Protein AF-A0A8S1HTM8-F1 (afdb_monomer_lite)

Organism: NCBI:txid2777116

Radius of gyration: 44.21 Å; chains: 1; bounding box: 97×59×130 Å

Foldseek 3Di:
DDPVVVVVVVVVVVVVVVVVPPPPDDDDDPDDDDDDDDDDDDDPPDPPPDDPPPDDPDDDPPPCPPVVVVVVPDDDPPDDDDDPVVVVVQVPDPPHPVCVVDPDPVPPPDDPVRVVVVVVVLCQQAVDPVPVRHGDDDPDPLNVVLVVPVPPPVDRPPDDDDDDPVDDDDPDDDPVLDDNGPVVNLVPDPVNVVVVVVVVVVVVVVCCCPPDCSVVPPPDPDPVVVVVVVVVVVD

InterPro domains:
  IPR014810 Fcf2 pre-rRNA processing, C-terminal [PF08698] (160-198)
  IPR039883 Fcf2/DNTTIP2 [PTHR21686] (12-148)

Sequence (235 aa):
MSLLYLKQQMRKKRNQALSSNSDSEDERDASCFTKGTNTSETTKDFDEFFVIDKEGTANINEGSSVLRAELLKEPAKDPYVMDKDLQTLLEKAVVGPKFEHDPSPQTRLLSVRAQKRLRKAEREKTTGSKWFDMPATELTEENKNDLENETSQIFPSGKKIVDAPEDFYSSRVVKKDRKRTVVDELLHSEEYLAKARKRFSALKEKEAKTRRGAFQQKGYPKSHKRQSEGKKKKR

Secondary structure (DSSP, 8-state):
--HHHHHHHHHHHHHHHHHS------------------------SSSSS--------S---S--TTSTTTGGG----------HHHHHHHHT-SSSHHHHHS--TTT----HHHHHHHHHHHHHTB--GGGTTPBPPP--HHHHHHHHSGGGTTS-TTPPPPPPSS-SSSSPPPTTT--SSHHHHHHH-HHHHHHHHHHHHHHHHHHHHHSTTGGGGS-SPPPHHHHHHHHHTT-

pLDDT: mean 72.03, std 18.87, range [27.91, 97.62]

Structure (mmCIF, N/CA/C/O backbone):
data_AF-A0A8S1HTM8-F1
#
_entry.id   AF-A0A8S1HTM8-F1
#
loop_
_atom_site.group_PDB
_atom_site.id
_atom_site.type_symbol
_atom_site.label_atom_id
_atom_site.label_alt_id
_atom_site.label_comp_id
_atom_site.label_asym_id
_atom_site.label_entity_id
_atom_site.label_seq_id
_atom_site.pdbx_PDB_ins_code
_atom_site.Cartn_x
_atom_site.Cartn_y
_atom_site.Cartn_z
_atom_site.occupancy
_atom_site.B_iso_or_equiv
_atom_site.auth_seq_id
_atom_site.auth_comp_id
_atom_site.auth_asym_id
_atom_site.auth_atom_id
_atom_site.pdbx_PDB_model_num
ATOM 1 N N . MET A 1 1 ? 41.925 -5.122 24.648 1.00 57.69 1 MET A N 1
ATOM 2 C CA . MET A 1 1 ? 41.730 -5.802 23.344 1.00 57.69 1 MET A CA 1
ATOM 3 C C . MET A 1 1 ? 42.181 -4.869 22.227 1.00 57.69 1 MET A C 1
ATOM 5 O O . MET A 1 1 ? 41.748 -3.727 22.210 1.00 57.69 1 MET A O 1
ATOM 9 N N . SER A 1 2 ? 43.091 -5.311 21.355 1.00 83.81 2 SER A N 1
ATOM 10 C CA . SER A 1 2 ? 43.721 -4.475 20.316 1.00 83.81 2 SER A CA 1
ATOM 11 C C . SER A 1 2 ? 42.728 -4.041 19.221 1.00 83.81 2 SER A C 1
ATOM 13 O O . SER A 1 2 ? 41.923 -4.844 18.750 1.00 83.81 2 SER A O 1
ATOM 15 N N . LEU A 1 3 ? 42.805 -2.781 18.773 1.00 82.56 3 LEU A N 1
ATOM 16 C CA . LEU A 1 3 ? 41.971 -2.230 17.691 1.00 82.56 3 LEU A CA 1
ATOM 17 C C . LEU A 1 3 ? 42.133 -2.990 16.363 1.00 82.56 3 LEU A C 1
ATOM 19 O O . LEU A 1 3 ? 41.182 -3.103 15.587 1.00 82.56 3 LEU A O 1
ATOM 23 N N . LEU A 1 4 ? 43.316 -3.560 16.114 1.00 86.81 4 LEU A N 1
ATOM 24 C CA . LEU A 1 4 ? 43.581 -4.376 14.926 1.00 86.81 4 LEU A CA 1
ATOM 25 C C . LEU A 1 4 ? 42.770 -5.671 14.946 1.00 86.81 4 LEU A C 1
ATOM 27 O O . LEU A 1 4 ? 42.222 -6.067 13.918 1.00 86.81 4 LEU A O 1
ATOM 31 N N . TYR A 1 5 ? 42.621 -6.275 16.126 1.00 88.12 5 TYR A N 1
ATOM 32 C CA . TYR A 1 5 ? 41.812 -7.475 16.305 1.00 88.12 5 TYR A CA 1
ATOM 33 C C . TYR A 1 5 ? 40.340 -7.190 15.993 1.00 88.12 5 TYR A C 1
ATOM 35 O O . TYR A 1 5 ? 39.711 -7.921 15.231 1.00 88.12 5 TYR A O 1
ATOM 43 N N . LEU A 1 6 ? 39.808 -6.065 16.479 1.00 87.19 6 LEU A N 1
ATOM 44 C CA . LEU A 1 6 ? 38.426 -5.672 16.201 1.00 87.19 6 LEU A CA 1
ATOM 45 C C . LEU A 1 6 ? 38.207 -5.393 14.703 1.00 87.19 6 LEU A C 1
ATOM 47 O O . LEU A 1 6 ? 37.230 -5.857 14.118 1.00 87.19 6 LEU A O 1
ATOM 51 N N . LYS A 1 7 ? 39.157 -4.717 14.043 1.00 86.75 7 LYS A N 1
ATOM 52 C CA . LYS A 1 7 ? 39.104 -4.443 12.596 1.00 86.75 7 LYS A CA 1
ATOM 53 C C . LYS A 1 7 ? 39.157 -5.727 11.760 1.00 86.75 7 LYS A C 1
ATOM 55 O O . LYS A 1 7 ? 38.446 -5.840 10.760 1.00 86.75 7 LYS A O 1
ATOM 60 N N . GLN A 1 8 ? 39.950 -6.712 12.180 1.00 87.31 8 GLN A N 1
ATOM 61 C CA . GLN A 1 8 ? 40.039 -8.016 11.522 1.00 87.31 8 GLN A CA 1
ATOM 62 C C . GLN A 1 8 ? 38.740 -8.821 11.682 1.00 87.31 8 GLN A C 1
ATOM 64 O O . GLN A 1 8 ? 38.258 -9.395 10.705 1.00 87.31 8 GLN A O 1
ATOM 69 N N . GLN A 1 9 ? 38.118 -8.779 12.866 1.00 78.38 9 GLN A N 1
ATOM 70 C CA . GLN A 1 9 ? 36.818 -9.411 13.123 1.00 78.38 9 GLN A CA 1
ATOM 71 C C . GLN A 1 9 ? 35.700 -8.796 12.272 1.00 78.38 9 GLN A C 1
ATOM 73 O O . GLN A 1 9 ? 34.918 -9.518 11.653 1.00 78.38 9 GLN A O 1
ATOM 78 N N . MET A 1 10 ? 35.664 -7.466 12.155 1.00 81.00 10 MET A N 1
ATOM 79 C CA . MET A 1 10 ? 34.675 -6.777 11.317 1.00 81.00 10 MET A CA 1
ATOM 80 C C . MET A 1 10 ? 34.860 -7.097 9.827 1.00 81.00 10 MET A C 1
ATOM 82 O O . MET A 1 10 ? 33.884 -7.309 9.109 1.00 81.00 10 MET A O 1
ATOM 86 N N . ARG A 1 11 ? 36.111 -7.215 9.359 1.00 78.06 11 ARG A N 1
ATOM 87 C CA . ARG A 1 11 ? 36.421 -7.602 7.974 1.00 78.06 11 ARG A CA 1
ATOM 88 C C . ARG A 1 11 ? 36.023 -9.054 7.681 1.00 78.06 11 ARG A C 1
ATOM 90 O O . ARG A 1 11 ? 35.493 -9.323 6.606 1.00 78.06 11 ARG A O 1
ATOM 97 N N . LYS A 1 12 ? 36.211 -9.965 8.644 1.00 75.81 12 LYS A N 1
ATOM 98 C CA . LYS A 1 12 ? 35.818 -11.380 8.530 1.00 75.81 12 LYS A CA 1
ATOM 99 C C . LYS A 1 12 ? 34.292 -11.542 8.467 1.00 75.81 12 LYS A C 1
ATOM 101 O O . LYS A 1 12 ? 33.804 -12.244 7.587 1.00 75.81 12 LYS A O 1
ATOM 106 N N . LYS A 1 13 ? 33.545 -10.801 9.299 1.00 72.12 13 LYS A N 1
ATOM 107 C CA . LYS A 1 13 ? 32.069 -10.751 9.253 1.00 72.12 13 LYS A CA 1
ATOM 108 C C . LYS A 1 13 ? 31.536 -10.185 7.933 1.00 72.12 13 LYS A C 1
ATOM 110 O O . LYS A 1 13 ? 30.605 -10.740 7.359 1.00 72.12 13 LYS A O 1
ATOM 115 N N . ARG A 1 14 ? 32.156 -9.120 7.408 1.00 71.00 14 ARG A N 1
ATOM 116 C CA . ARG A 1 14 ? 31.752 -8.511 6.127 1.00 71.00 14 ARG A CA 1
ATOM 117 C C . ARG A 1 14 ? 31.956 -9.454 4.937 1.00 71.00 14 ARG A C 1
ATOM 119 O O . ARG A 1 14 ? 31.121 -9.494 4.043 1.00 71.00 14 ARG A O 1
ATOM 126 N N . ASN A 1 15 ? 33.049 -10.218 4.932 1.00 65.38 15 ASN A N 1
ATOM 127 C CA . ASN A 1 15 ? 33.341 -11.163 3.854 1.00 65.38 15 ASN A CA 1
ATOM 128 C C . ASN A 1 15 ? 32.434 -12.408 3.896 1.00 65.38 15 ASN A C 1
ATOM 130 O O . ASN A 1 15 ? 32.078 -12.914 2.840 1.00 65.38 15 ASN A O 1
ATOM 134 N N . GLN A 1 16 ? 31.998 -12.861 5.080 1.00 59.59 16 GLN A N 1
ATOM 135 C CA . GLN A 1 16 ? 30.981 -13.919 5.192 1.00 59.59 16 GLN A CA 1
ATOM 136 C C . GLN A 1 16 ? 29.619 -13.480 4.640 1.00 59.59 16 GLN A C 1
ATOM 138 O O . GLN A 1 16 ? 29.004 -14.235 3.897 1.00 59.59 16 GLN A O 1
ATOM 143 N N . ALA A 1 17 ? 29.185 -12.246 4.917 1.00 60.94 17 ALA A N 1
ATOM 144 C CA . ALA A 1 17 ? 27.933 -11.714 4.368 1.00 60.94 17 ALA A CA 1
ATOM 145 C C . ALA A 1 17 ? 27.956 -11.553 2.832 1.00 60.94 17 ALA A C 1
ATOM 147 O O . ALA A 1 17 ? 26.916 -11.615 2.187 1.00 60.94 17 ALA A O 1
ATOM 148 N N . LEU A 1 18 ? 29.139 -11.366 2.234 1.00 54.84 18 LEU A N 1
ATOM 149 C CA . LEU A 1 18 ? 29.318 -11.337 0.775 1.00 54.84 18 LEU A CA 1
ATOM 150 C C . LEU A 1 18 ? 29.386 -12.745 0.158 1.00 54.84 18 LEU A C 1
ATOM 152 O O . LEU A 1 18 ? 29.073 -12.902 -1.015 1.00 54.84 18 LEU A O 1
ATOM 156 N N . SER A 1 19 ? 29.768 -13.756 0.943 1.00 47.81 19 SER A N 1
ATOM 157 C CA . SER A 1 19 ? 29.842 -15.161 0.521 1.00 47.81 19 SER A CA 1
ATOM 158 C C . SER A 1 19 ? 28.493 -15.885 0.571 1.00 47.81 19 SER A C 1
ATOM 160 O O . SER A 1 19 ? 28.367 -16.936 -0.047 1.00 47.81 19 SER A O 1
ATOM 162 N N . SER A 1 20 ? 27.497 -15.370 1.300 1.00 40.09 20 SER A N 1
ATOM 163 C CA . SER A 1 20 ? 26.159 -15.978 1.381 1.00 40.09 20 SER A CA 1
ATOM 164 C C . SER A 1 20 ? 25.183 -15.471 0.320 1.00 40.09 20 SER A C 1
ATOM 166 O O . SER A 1 20 ? 24.059 -15.956 0.256 1.00 40.09 20 SER A O 1
ATOM 168 N N . ASN A 1 21 ? 25.589 -14.518 -0.524 1.00 36.03 21 ASN A N 1
ATOM 169 C CA . ASN A 1 21 ? 24.822 -14.127 -1.703 1.00 36.03 21 ASN A CA 1
ATOM 170 C C . ASN A 1 21 ? 25.322 -14.944 -2.903 1.00 36.03 21 ASN A C 1
ATOM 172 O O . ASN A 1 21 ? 25.908 -14.406 -3.841 1.00 36.03 21 ASN A O 1
ATOM 176 N N . SER A 1 22 ? 25.167 -16.266 -2.786 1.00 36.69 22 SER A N 1
ATOM 177 C CA . SER A 1 22 ? 25.470 -17.233 -3.836 1.00 36.69 22 SER A CA 1
ATOM 178 C C . SER A 1 22 ? 24.410 -17.081 -4.924 1.00 36.69 22 SER A C 1
ATOM 180 O O . SER A 1 22 ? 23.324 -17.646 -4.842 1.00 36.69 22 SER A O 1
ATOM 182 N N . ASP A 1 23 ? 24.727 -16.218 -5.883 1.00 40.97 23 ASP A N 1
ATOM 183 C CA . ASP A 1 23 ? 24.064 -16.059 -7.173 1.00 40.97 23 ASP A CA 1
ATOM 184 C C . ASP A 1 23 ? 24.278 -17.372 -7.939 1.00 40.97 23 ASP A C 1
ATOM 186 O O . ASP A 1 23 ? 25.337 -17.615 -8.517 1.00 40.97 23 ASP A O 1
ATOM 190 N N . SER A 1 24 ? 23.325 -18.291 -7.796 1.00 36.19 24 SER A N 1
ATOM 191 C CA . SER A 1 24 ? 23.256 -19.523 -8.570 1.00 36.19 24 SER A CA 1
ATOM 192 C C . SER A 1 24 ? 22.838 -19.156 -9.992 1.00 36.19 24 SER A C 1
ATOM 194 O O . SER A 1 24 ? 21.646 -19.087 -10.291 1.00 36.19 24 SER A O 1
ATOM 196 N N . GLU A 1 25 ? 23.815 -18.847 -10.842 1.00 46.34 25 GLU A N 1
ATOM 197 C CA . GLU A 1 25 ? 23.613 -18.834 -12.287 1.00 46.34 25 GLU A CA 1
ATOM 198 C C . GLU A 1 25 ? 23.616 -20.287 -12.780 1.00 46.34 25 GLU A C 1
ATOM 200 O O . GLU A 1 25 ? 24.580 -21.028 -12.587 1.00 46.34 25 GLU A O 1
ATOM 205 N N . ASP A 1 26 ? 22.489 -20.686 -13.364 1.00 40.59 26 ASP A N 1
ATOM 206 C CA . ASP A 1 26 ? 22.287 -21.964 -14.030 1.00 40.59 26 ASP A CA 1
ATOM 207 C C . ASP A 1 26 ? 23.290 -22.139 -15.185 1.00 40.59 26 ASP A C 1
ATOM 209 O O . ASP A 1 26 ? 23.324 -21.351 -16.137 1.00 40.59 26 ASP A O 1
ATOM 213 N N . GLU A 1 27 ? 24.081 -23.210 -15.105 1.00 43.19 27 GLU A N 1
ATOM 214 C CA . GLU A 1 27 ? 24.756 -23.854 -16.233 1.00 43.19 27 GLU A CA 1
ATOM 215 C C . GLU A 1 27 ? 23.713 -24.144 -17.322 1.00 43.19 27 GLU A C 1
ATOM 217 O O . GLU A 1 27 ? 22.836 -24.992 -17.150 1.00 43.19 27 GLU A O 1
ATOM 222 N N . ARG A 1 28 ? 23.773 -23.427 -18.449 1.00 44.19 28 ARG A N 1
ATOM 223 C CA . ARG A 1 28 ? 23.099 -23.877 -19.670 1.00 44.19 28 ARG A CA 1
ATOM 224 C C . ARG A 1 28 ? 24.071 -24.733 -20.459 1.00 44.19 28 ARG A C 1
ATOM 226 O O . ARG A 1 28 ? 25.044 -24.225 -21.009 1.00 44.19 28 ARG A O 1
ATOM 233 N N . ASP A 1 29 ? 23.738 -26.016 -20.505 1.00 33.59 29 ASP A N 1
ATOM 234 C CA . ASP A 1 29 ? 24.389 -27.081 -21.249 1.00 33.59 29 ASP A CA 1
ATOM 235 C C . ASP A 1 29 ? 24.866 -26.643 -22.640 1.00 33.59 29 ASP A C 1
ATOM 237 O O . ASP A 1 29 ? 24.084 -26.379 -23.557 1.00 33.59 29 ASP A O 1
ATOM 241 N N . ALA A 1 30 ? 26.184 -26.642 -22.818 1.00 46.28 30 ALA A N 1
ATOM 242 C CA . ALA A 1 30 ? 26.800 -26.776 -24.123 1.00 46.28 30 ALA A CA 1
ATOM 243 C C . ALA A 1 30 ? 26.823 -28.269 -24.485 1.00 46.28 30 ALA A C 1
ATOM 245 O O . ALA A 1 30 ? 27.759 -28.984 -24.130 1.00 46.28 30 ALA A O 1
ATOM 246 N N . SER A 1 31 ? 25.808 -28.761 -25.202 1.00 35.75 31 SER A N 1
ATOM 247 C CA . SER A 1 31 ? 25.915 -30.058 -25.878 1.00 35.75 31 SER A CA 1
ATOM 248 C C . SER A 1 31 ? 25.165 -30.109 -27.219 1.00 35.75 31 SER A C 1
ATOM 250 O O . SER A 1 31 ? 24.029 -29.670 -27.349 1.00 35.75 31 SER A O 1
ATOM 252 N N . CYS A 1 32 ? 25.907 -30.614 -28.211 1.00 30.89 32 CYS A N 1
ATOM 253 C CA . CYS A 1 32 ? 25.548 -31.148 -29.531 1.00 30.89 32 CYS A CA 1
ATOM 254 C C . CYS A 1 32 ? 24.693 -30.315 -30.517 1.00 30.89 32 CYS A C 1
ATOM 256 O O . CYS A 1 32 ? 23.488 -30.486 -30.654 1.00 30.89 32 CYS A O 1
ATOM 258 N N . PHE A 1 33 ? 25.374 -29.598 -31.421 1.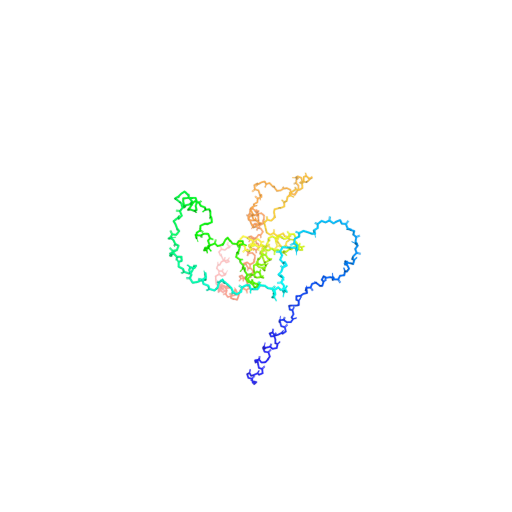00 27.91 33 PHE A N 1
ATOM 259 C CA . PHE A 1 33 ? 24.926 -29.541 -32.821 1.00 27.91 33 PHE A CA 1
ATOM 260 C C . PHE A 1 33 ? 26.068 -29.954 -33.757 1.00 27.91 33 PHE A C 1
ATOM 262 O O . PHE A 1 33 ? 26.815 -29.139 -34.296 1.00 27.91 33 PHE A O 1
ATOM 269 N N . THR A 1 34 ? 26.253 -31.267 -33.902 1.00 37.03 34 THR A N 1
ATOM 270 C CA . THR A 1 34 ? 27.128 -31.854 -34.920 1.00 37.03 34 THR A CA 1
ATOM 271 C C . THR A 1 34 ? 26.351 -32.035 -36.222 1.00 37.03 34 THR A C 1
ATOM 273 O O . THR A 1 34 ? 25.430 -32.840 -36.286 1.00 37.03 34 THR A O 1
ATOM 276 N N . LYS A 1 35 ? 26.760 -31.252 -37.226 1.00 33.75 35 LYS A N 1
ATOM 277 C CA . LYS A 1 35 ? 26.652 -31.405 -38.691 1.00 33.75 35 LYS A CA 1
ATOM 278 C C . LYS A 1 35 ? 25.598 -32.378 -39.251 1.00 33.75 35 LYS A C 1
ATOM 280 O O . LYS A 1 35 ? 25.755 -33.591 -39.179 1.00 33.75 35 LYS A O 1
ATOM 285 N N . GLY A 1 36 ? 24.672 -31.807 -40.021 1.00 31.23 36 GLY A N 1
ATOM 286 C CA . GLY A 1 36 ? 24.018 -32.454 -41.158 1.00 31.23 36 GLY A CA 1
ATOM 287 C C . GLY A 1 36 ? 24.126 -31.534 -42.375 1.00 31.23 36 GLY A C 1
ATOM 288 O O . GLY A 1 36 ? 23.597 -30.428 -42.368 1.00 31.23 36 GLY A O 1
ATOM 289 N N . THR A 1 37 ? 24.889 -31.962 -43.374 1.00 35.53 37 THR A N 1
ATOM 290 C CA . THR A 1 37 ? 25.060 -31.325 -44.684 1.00 35.53 37 THR A CA 1
ATOM 291 C C . THR A 1 37 ? 23.775 -31.402 -45.502 1.00 35.53 37 THR A C 1
ATOM 293 O O . THR A 1 37 ? 23.131 -32.445 -45.465 1.00 35.53 37 THR A O 1
ATOM 296 N N . ASN A 1 38 ? 23.469 -30.363 -46.289 1.00 34.25 38 ASN A N 1
ATOM 297 C CA . ASN A 1 38 ? 23.079 -30.478 -47.702 1.00 34.25 38 ASN A CA 1
ATOM 298 C C . ASN A 1 38 ? 23.220 -29.113 -48.401 1.00 34.25 38 ASN A C 1
ATOM 300 O O . ASN A 1 38 ? 22.843 -28.070 -47.877 1.00 34.25 38 ASN A O 1
ATOM 304 N N . THR A 1 39 ? 23.848 -29.170 -49.567 1.00 31.62 39 THR A N 1
ATOM 305 C CA . THR A 1 39 ? 24.262 -28.104 -50.481 1.00 31.62 39 THR A CA 1
ATOM 306 C C . THR A 1 39 ? 23.095 -27.406 -51.183 1.00 31.62 39 THR A C 1
ATOM 308 O O . THR A 1 39 ? 22.203 -28.080 -51.689 1.00 31.62 39 THR A O 1
ATOM 311 N N . SER A 1 40 ? 23.195 -26.088 -51.368 1.00 36.97 40 SER A N 1
ATOM 312 C CA . SER A 1 40 ? 22.819 -25.434 -52.628 1.00 36.97 40 SER A CA 1
ATOM 313 C C . SER A 1 40 ? 23.664 -24.174 -52.810 1.00 36.97 40 SER A C 1
ATOM 315 O O . SER A 1 40 ? 23.705 -23.292 -51.956 1.00 36.97 40 SER A O 1
ATOM 317 N N . GLU A 1 41 ? 24.398 -24.176 -53.907 1.00 43.91 41 GLU A N 1
ATOM 318 C CA . GLU A 1 41 ? 25.419 -23.237 -54.346 1.00 43.91 41 GLU A CA 1
ATOM 319 C C . GLU A 1 41 ? 24.794 -21.902 -54.772 1.00 43.91 41 GLU A C 1
ATOM 321 O O . GLU A 1 41 ? 23.858 -21.937 -55.555 1.00 43.91 41 GLU A O 1
ATOM 326 N N . THR A 1 42 ? 25.324 -20.761 -54.310 1.00 46.66 42 THR A N 1
ATOM 327 C CA . THR A 1 42 ? 25.408 -19.476 -55.051 1.00 46.66 42 THR A CA 1
ATOM 328 C C . THR A 1 42 ? 26.109 -18.420 -54.183 1.00 46.66 42 THR A C 1
ATOM 330 O O . THR A 1 42 ? 25.461 -17.534 -53.640 1.00 46.66 42 THR A O 1
ATOM 333 N N . THR A 1 43 ? 27.431 -18.495 -54.031 1.00 43.16 43 THR A N 1
ATOM 334 C CA . THR A 1 43 ? 28.266 -17.335 -53.653 1.00 43.16 43 THR A CA 1
ATOM 335 C C . THR A 1 43 ? 29.678 -17.583 -54.178 1.00 43.16 43 THR A C 1
ATOM 337 O O . THR A 1 43 ? 30.572 -17.973 -53.429 1.00 43.16 43 THR A O 1
ATOM 340 N N . LYS A 1 44 ? 29.867 -17.464 -55.493 1.00 45.25 44 LYS A N 1
ATOM 341 C CA . LYS A 1 44 ? 31.188 -17.575 -56.130 1.00 45.25 44 LYS A CA 1
ATOM 342 C C . LYS A 1 44 ? 31.616 -16.302 -56.865 1.00 45.25 44 LYS A C 1
ATOM 344 O O . LYS A 1 44 ? 32.533 -16.387 -57.658 1.00 45.25 44 LYS A O 1
ATOM 349 N N . ASP A 1 45 ? 31.041 -15.139 -56.545 1.00 49.00 45 ASP A N 1
ATOM 350 C CA . ASP A 1 45 ? 31.287 -13.923 -57.344 1.00 49.00 45 ASP A CA 1
ATOM 351 C C . ASP A 1 45 ? 31.704 -12.673 -56.537 1.00 49.00 45 ASP A C 1
ATOM 353 O O . ASP A 1 45 ? 31.647 -11.569 -57.068 1.00 49.00 45 ASP A O 1
ATOM 357 N N . PHE A 1 46 ? 32.128 -12.786 -55.269 1.00 42.91 46 PHE A N 1
ATOM 358 C CA . PHE A 1 46 ? 32.490 -11.593 -54.469 1.00 42.91 46 PHE A CA 1
ATOM 359 C C . PHE A 1 46 ? 33.951 -11.487 -54.014 1.00 42.91 46 PHE A C 1
ATOM 361 O O . PHE A 1 46 ? 34.347 -10.412 -53.567 1.00 42.91 46 PHE A O 1
ATOM 368 N N . ASP A 1 47 ? 34.776 -12.520 -54.204 1.00 52.12 47 ASP A N 1
ATOM 369 C CA . ASP A 1 47 ? 36.180 -12.505 -53.755 1.00 52.12 47 ASP A CA 1
ATOM 370 C C . ASP A 1 47 ? 37.205 -12.281 -54.887 1.00 52.12 47 ASP A C 1
ATOM 372 O O . ASP A 1 47 ? 38.409 -12.323 -54.648 1.00 52.12 47 ASP A O 1
ATOM 376 N N . GLU A 1 48 ? 36.761 -11.972 -56.110 1.00 50.50 48 GLU A N 1
ATOM 377 C CA . GLU A 1 48 ? 37.655 -11.717 -57.258 1.00 50.50 48 GLU A CA 1
ATOM 378 C C . GLU A 1 48 ? 37.891 -10.217 -57.538 1.00 50.50 48 GLU A C 1
ATOM 380 O O . GLU A 1 48 ? 38.521 -9.850 -58.524 1.00 50.50 48 GLU A O 1
ATOM 385 N N . PHE A 1 49 ? 37.424 -9.315 -56.663 1.00 51.19 49 PHE A N 1
ATOM 386 C CA . PHE A 1 49 ? 37.575 -7.864 -56.876 1.00 51.19 49 PHE A CA 1
ATOM 387 C C . PHE A 1 49 ? 38.818 -7.242 -56.213 1.00 51.19 49 PHE A C 1
ATOM 389 O O . PHE A 1 49 ? 39.157 -6.093 -56.487 1.00 51.19 49 PHE A O 1
ATOM 396 N N . PHE A 1 50 ? 39.533 -7.982 -55.359 1.00 48.09 50 PHE A N 1
ATOM 397 C CA . PHE A 1 50 ? 40.761 -7.500 -54.713 1.00 48.09 50 PHE A CA 1
ATOM 398 C C . PHE A 1 50 ? 41.895 -8.525 -54.801 1.00 48.09 50 PHE A C 1
ATOM 400 O O . PHE A 1 50 ? 42.473 -8.927 -53.790 1.00 48.09 50 PHE A O 1
ATOM 407 N N . VAL A 1 51 ? 42.260 -8.918 -56.023 1.00 53.31 51 VAL A N 1
ATOM 408 C CA . VAL A 1 51 ? 43.586 -9.495 -56.271 1.00 53.31 51 VAL A CA 1
ATOM 409 C C . VAL A 1 51 ? 44.572 -8.336 -56.399 1.00 53.31 51 VAL A C 1
ATOM 411 O O . VAL A 1 51 ? 44.643 -7.643 -57.409 1.00 53.31 51 VAL A O 1
ATOM 414 N N . ILE A 1 52 ? 45.305 -8.077 -55.318 1.00 47.19 52 ILE A N 1
ATOM 415 C CA . ILE A 1 52 ? 46.511 -7.253 -55.366 1.00 47.19 52 ILE A CA 1
ATOM 416 C C . ILE A 1 52 ? 47.600 -8.154 -55.946 1.00 47.19 52 ILE A C 1
ATOM 418 O O . ILE A 1 52 ? 48.172 -8.967 -55.216 1.00 47.19 52 ILE A O 1
ATOM 422 N N . ASP A 1 53 ? 47.869 -8.025 -57.244 1.00 48.09 53 ASP A N 1
ATOM 423 C CA . ASP A 1 53 ? 49.018 -8.665 -57.882 1.00 48.09 53 ASP A CA 1
ATOM 424 C C . ASP A 1 53 ? 50.303 -8.187 -57.190 1.00 48.09 53 ASP A C 1
ATOM 426 O O . ASP A 1 53 ? 50.677 -7.014 -57.243 1.00 48.09 53 ASP A O 1
ATOM 430 N N . LYS A 1 54 ? 50.970 -9.104 -56.482 1.00 60.69 54 LYS A N 1
ATOM 431 C CA . LYS A 1 54 ? 52.235 -8.852 -55.772 1.00 60.69 54 LYS A CA 1
ATOM 432 C C . LYS A 1 54 ? 53.473 -9.131 -56.625 1.00 60.69 54 LYS A C 1
ATOM 434 O O . LYS A 1 54 ? 54.586 -9.041 -56.117 1.00 60.69 54 LYS A O 1
ATOM 439 N N . GLU A 1 55 ? 53.310 -9.431 -57.910 1.00 50.62 55 GLU A N 1
ATOM 440 C CA . GLU A 1 55 ? 54.405 -9.871 -58.777 1.00 50.62 55 GLU A CA 1
ATOM 441 C C . GLU A 1 55 ? 54.290 -9.200 -60.149 1.00 50.62 55 GLU A C 1
ATOM 443 O O . GLU A 1 55 ? 53.733 -9.737 -61.098 1.00 50.62 55 GLU A O 1
ATOM 448 N N . GLY A 1 56 ? 54.794 -7.968 -60.229 1.00 43.41 56 GLY A N 1
ATOM 449 C CA . GLY A 1 56 ? 54.734 -7.143 -61.435 1.00 43.41 56 GLY A CA 1
ATOM 450 C C . GLY A 1 56 ? 55.849 -6.104 -61.512 1.00 43.41 56 GLY A C 1
ATOM 451 O O . GLY A 1 56 ? 55.635 -4.996 -61.989 1.00 43.41 56 GLY A O 1
ATOM 452 N N . THR A 1 57 ? 57.052 -6.419 -61.028 1.00 54.72 57 THR A N 1
ATOM 453 C CA . THR A 1 57 ? 58.256 -5.613 -61.289 1.00 54.72 57 THR A CA 1
ATOM 454 C C . THR A 1 57 ? 58.943 -6.105 -62.561 1.00 54.72 57 THR A C 1
ATOM 456 O O . THR A 1 57 ? 59.968 -6.774 -62.482 1.00 54.72 57 THR A O 1
ATOM 459 N N . ALA A 1 58 ? 58.376 -5.816 -63.734 1.00 52.94 58 ALA A N 1
ATOM 460 C CA . ALA A 1 58 ? 59.066 -6.009 -65.017 1.00 52.94 58 ALA A CA 1
ATOM 461 C C . ALA A 1 58 ? 58.388 -5.244 -66.169 1.00 52.94 58 ALA A C 1
ATOM 463 O O . ALA A 1 58 ? 58.037 -5.839 -67.179 1.00 52.94 58 ALA A O 1
ATOM 464 N N . ASN A 1 59 ? 58.150 -3.939 -66.006 1.00 52.28 59 ASN A N 1
ATOM 465 C CA . ASN A 1 59 ? 58.119 -2.958 -67.106 1.00 52.28 59 ASN A CA 1
ATOM 466 C C . ASN A 1 59 ? 57.798 -1.569 -66.547 1.00 52.28 59 ASN A C 1
ATOM 468 O O . ASN A 1 59 ? 56.681 -1.067 -66.647 1.00 52.28 59 ASN A O 1
ATOM 472 N N . ILE A 1 60 ? 58.796 -0.938 -65.934 1.00 47.91 60 ILE A N 1
ATOM 473 C CA . ILE A 1 60 ? 58.775 0.507 -65.737 1.00 47.91 60 ILE A CA 1
ATOM 474 C C . ILE A 1 60 ? 59.613 1.057 -66.885 1.00 47.91 60 ILE A C 1
ATOM 476 O O . ILE A 1 60 ? 60.837 1.006 -66.843 1.00 47.91 60 ILE A O 1
ATOM 480 N N . ASN A 1 61 ? 58.949 1.522 -67.945 1.00 48.25 61 ASN A N 1
ATOM 481 C CA . ASN A 1 61 ? 59.594 2.405 -68.908 1.00 48.25 61 ASN A CA 1
ATOM 482 C C . ASN A 1 61 ? 60.050 3.646 -68.129 1.00 48.25 61 ASN A C 1
ATOM 484 O O . ASN A 1 61 ? 59.230 4.471 -67.721 1.00 48.25 61 ASN A O 1
ATOM 488 N N . GLU A 1 62 ? 61.355 3.757 -67.893 1.00 47.59 62 GLU A N 1
ATOM 489 C CA . GLU A 1 62 ? 62.018 4.931 -67.326 1.00 47.59 62 GLU A CA 1
ATOM 490 C C . GLU A 1 62 ? 61.976 6.084 -68.341 1.00 47.59 62 GLU A C 1
ATOM 492 O O . GLU A 1 62 ? 62.963 6.438 -68.976 1.00 47.59 62 GLU A O 1
ATOM 497 N N . GLY A 1 63 ? 60.783 6.640 -68.551 1.00 46.44 63 GLY A N 1
ATOM 498 C CA . GLY A 1 63 ? 60.533 7.651 -69.578 1.00 46.44 63 GLY A CA 1
ATOM 499 C C . GLY A 1 63 ? 59.428 8.647 -69.242 1.00 46.44 63 GLY A C 1
ATOM 500 O O . GLY A 1 63 ? 58.997 9.384 -70.121 1.00 46.44 63 GLY A O 1
ATOM 501 N N . SER A 1 64 ? 58.949 8.705 -67.995 1.00 48.12 64 SER A N 1
ATOM 502 C CA . SER A 1 64 ? 57.890 9.650 -67.600 1.00 48.12 64 SER A CA 1
ATOM 503 C C . SER A 1 64 ? 58.166 10.383 -66.284 1.00 48.12 64 SER A C 1
ATOM 505 O O . SER A 1 64 ? 57.236 10.809 -65.598 1.00 48.12 64 SER A O 1
ATOM 507 N N . SER A 1 65 ? 59.436 10.569 -65.914 1.00 47.50 65 SER A N 1
ATOM 508 C CA . SER A 1 65 ? 59.813 11.402 -64.759 1.00 47.50 65 SER A CA 1
ATOM 509 C C . SER A 1 65 ? 59.589 12.903 -64.994 1.00 47.50 65 SER A C 1
ATOM 511 O O . SER A 1 65 ? 59.617 13.675 -64.039 1.00 47.50 65 SER A O 1
ATOM 513 N N . VAL A 1 66 ? 59.292 13.322 -66.230 1.00 51.41 66 VAL A N 1
ATOM 514 C CA . VAL A 1 66 ? 59.043 14.733 -66.579 1.00 51.41 66 VAL A CA 1
ATOM 515 C C . VAL A 1 66 ? 57.568 15.142 -66.425 1.00 51.41 66 VAL A C 1
ATOM 517 O O . VAL A 1 66 ? 57.281 16.317 -66.236 1.00 51.41 66 VAL A O 1
ATOM 520 N N . LEU A 1 67 ? 56.627 14.189 -66.392 1.00 49.72 67 LEU A N 1
ATOM 521 C CA . LEU A 1 67 ? 55.184 14.485 -66.299 1.00 49.72 67 LEU A CA 1
ATOM 522 C C . LEU A 1 67 ? 54.654 14.571 -64.858 1.00 49.72 67 LEU A C 1
ATOM 524 O O . LEU A 1 67 ? 53.509 14.953 -64.631 1.00 49.72 67 LEU A O 1
ATOM 528 N N . ARG A 1 68 ? 55.472 14.236 -63.853 1.00 47.66 68 ARG A N 1
ATOM 529 C CA . ARG A 1 68 ? 55.061 14.327 -62.440 1.00 47.66 68 ARG A CA 1
ATOM 530 C C . ARG A 1 68 ? 55.148 15.753 -61.891 1.00 47.66 68 ARG A C 1
ATOM 532 O O . ARG A 1 68 ? 54.406 16.098 -60.976 1.00 47.66 68 ARG A O 1
ATOM 539 N N . ALA A 1 69 ? 56.035 16.575 -62.451 1.00 54.59 69 ALA A N 1
ATOM 540 C CA . ALA A 1 69 ? 56.203 17.968 -62.044 1.00 54.59 69 ALA A CA 1
ATOM 541 C C . ALA A 1 69 ? 55.101 18.887 -62.605 1.00 54.59 69 ALA A C 1
ATOM 543 O O . ALA A 1 69 ? 54.777 19.893 -61.979 1.00 54.59 69 ALA A O 1
ATOM 544 N N . GLU A 1 70 ? 54.490 18.532 -63.740 1.00 54.59 70 GLU A N 1
ATOM 545 C CA . GLU A 1 70 ? 53.402 19.313 -64.348 1.00 54.59 70 GLU A CA 1
ATOM 546 C C . GLU A 1 70 ? 52.035 19.048 -63.697 1.00 54.59 70 GLU A C 1
ATOM 548 O O . GLU A 1 70 ? 51.237 19.971 -63.573 1.00 54.59 70 GLU A O 1
ATOM 553 N N . LEU A 1 71 ? 51.789 17.840 -63.173 1.00 51.81 71 LEU A N 1
ATOM 554 C CA . LEU A 1 71 ? 50.522 17.490 -62.507 1.00 51.81 71 LEU A CA 1
ATOM 555 C C . LEU A 1 71 ? 50.360 18.118 -61.106 1.00 51.81 71 LEU A C 1
ATOM 557 O O . LEU A 1 71 ? 49.261 18.198 -60.570 1.00 51.81 71 LEU A O 1
ATOM 561 N N . LEU A 1 72 ? 51.449 18.596 -60.499 1.00 55.44 72 LEU A N 1
ATOM 562 C CA . LEU A 1 72 ? 51.411 19.357 -59.239 1.00 55.44 72 LEU A CA 1
ATOM 563 C C . LEU A 1 72 ? 51.129 20.852 -59.460 1.00 55.44 72 LEU A C 1
ATOM 565 O O . LEU A 1 72 ? 51.095 21.625 -58.504 1.00 55.44 72 LEU A O 1
ATOM 569 N N . LYS A 1 73 ? 50.919 21.248 -60.718 1.00 56.41 73 LYS A N 1
ATOM 570 C CA . LYS A 1 73 ? 50.554 22.596 -61.152 1.00 56.41 73 LYS A CA 1
ATOM 571 C C . LYS A 1 73 ? 49.054 22.697 -61.454 1.00 56.41 73 LYS A C 1
ATOM 573 O O . LYS A 1 73 ? 48.644 23.494 -62.290 1.00 56.41 73 LYS A O 1
ATOM 578 N N . G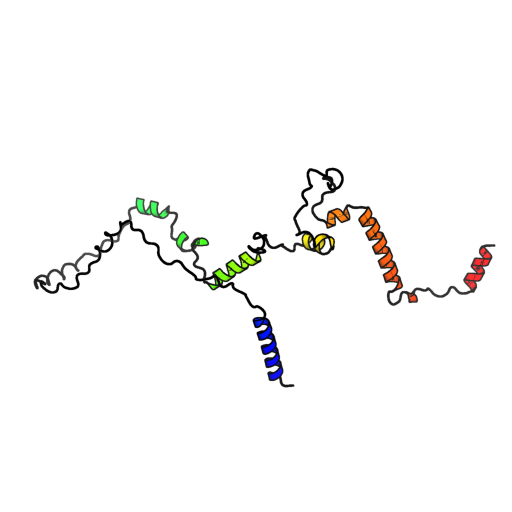LU A 1 74 ? 48.235 21.883 -60.794 1.00 61.22 74 GLU A N 1
ATOM 579 C CA . GLU A 1 74 ? 46.787 22.086 -60.768 1.00 61.22 74 GLU A CA 1
ATOM 580 C C . GLU A 1 74 ? 46.516 23.395 -60.001 1.00 61.22 74 GLU A C 1
ATOM 582 O O . GLU A 1 74 ? 46.970 23.524 -58.855 1.00 61.22 74 GLU A O 1
ATOM 587 N N . PRO A 1 75 ? 45.831 24.395 -60.592 1.00 62.25 75 PRO A N 1
ATOM 588 C CA . PRO A 1 75 ? 45.379 25.544 -59.819 1.00 62.25 75 PRO A CA 1
ATOM 589 C C . PRO A 1 75 ? 44.517 25.018 -58.670 1.00 62.25 75 PRO A C 1
ATOM 591 O O . PRO A 1 75 ? 43.783 24.043 -58.844 1.00 62.25 75 PRO A O 1
ATOM 594 N N . ALA A 1 76 ? 44.659 25.611 -57.481 1.00 64.88 76 ALA A N 1
ATOM 595 C CA . ALA A 1 76 ? 43.878 25.241 -56.306 1.00 64.88 76 ALA A CA 1
ATOM 596 C C . ALA A 1 76 ? 42.417 25.030 -56.722 1.00 64.88 76 ALA A C 1
ATOM 598 O O . ALA A 1 76 ? 41.803 25.971 -57.217 1.00 64.88 76 ALA A O 1
ATOM 599 N N . LYS A 1 77 ? 41.913 23.791 -56.597 1.00 66.38 77 LYS A N 1
ATOM 600 C CA . LYS A 1 77 ? 40.538 23.433 -56.967 1.00 66.38 77 LYS A CA 1
ATOM 601 C C . LYS A 1 77 ? 39.610 24.516 -56.432 1.00 66.38 77 LYS A C 1
ATOM 603 O O . LYS A 1 77 ? 39.650 24.788 -55.229 1.00 66.38 77 LYS A O 1
ATOM 608 N N . ASP A 1 78 ? 38.850 25.138 -57.331 1.00 67.94 78 ASP A N 1
ATOM 609 C CA . ASP A 1 78 ? 37.935 26.224 -56.991 1.00 67.94 78 ASP A CA 1
ATOM 610 C C . ASP A 1 78 ? 37.099 25.826 -55.765 1.00 67.94 78 ASP A C 1
ATOM 612 O O . ASP A 1 78 ? 36.718 24.652 -55.648 1.00 67.94 78 ASP A O 1
ATOM 616 N N . PRO A 1 79 ? 36.843 26.753 -54.819 1.00 75.69 79 PRO A N 1
ATOM 617 C CA . PRO A 1 79 ? 36.077 26.427 -53.627 1.00 75.69 79 PRO A CA 1
ATOM 618 C C . PRO A 1 79 ? 34.749 25.827 -54.072 1.00 75.69 79 PRO A C 1
ATOM 620 O O . PRO A 1 79 ? 33.988 26.452 -54.807 1.00 75.69 79 PRO A O 1
ATOM 623 N N . TYR A 1 80 ? 34.503 24.585 -53.670 1.00 77.69 80 TYR A N 1
ATOM 624 C CA . TYR A 1 80 ? 33.324 23.853 -54.095 1.00 77.69 80 TYR A CA 1
ATOM 625 C C . TYR A 1 80 ? 32.062 24.595 -53.637 1.00 77.69 80 TYR A C 1
ATOM 627 O O . TYR A 1 80 ? 31.783 24.694 -52.440 1.00 77.69 80 TYR A O 1
ATOM 635 N N . VAL A 1 81 ? 31.317 25.152 -54.594 1.00 82.81 81 VAL A N 1
ATOM 636 C CA . VAL A 1 81 ? 30.043 25.828 -54.345 1.00 82.81 81 VAL A CA 1
ATOM 637 C C . VAL A 1 81 ? 28.936 24.794 -54.492 1.00 82.81 81 VAL A C 1
ATOM 639 O O . VAL A 1 81 ? 28.660 24.325 -55.591 1.00 82.81 81 VAL A O 1
ATOM 642 N N . MET A 1 82 ? 28.303 24.436 -53.376 1.00 82.75 82 MET A N 1
ATOM 643 C CA . MET A 1 82 ? 27.121 23.573 -53.385 1.00 82.75 82 MET A CA 1
ATOM 644 C C . MET A 1 82 ? 25.957 24.270 -54.090 1.00 82.75 82 MET A C 1
ATOM 646 O O . MET A 1 82 ? 25.667 25.427 -53.772 1.00 82.75 82 MET A O 1
ATOM 650 N N . ASP A 1 83 ? 25.251 23.558 -54.970 1.00 90.25 83 ASP A N 1
ATOM 651 C CA . ASP A 1 83 ? 24.047 24.077 -55.625 1.00 90.25 83 ASP A CA 1
ATOM 652 C C . ASP A 1 83 ? 23.004 24.518 -54.592 1.00 90.25 83 ASP A C 1
ATOM 654 O O . ASP A 1 83 ? 22.784 23.858 -53.573 1.00 90.25 83 ASP A O 1
ATOM 658 N N . LYS A 1 84 ? 22.326 25.638 -54.867 1.00 89.75 84 LYS A N 1
ATOM 659 C CA . LYS A 1 84 ? 21.334 26.228 -53.950 1.00 89.75 84 LYS A CA 1
ATOM 660 C C . LYS A 1 84 ? 20.215 25.243 -53.620 1.00 89.75 84 LYS A C 1
ATOM 662 O O . LYS A 1 84 ? 19.804 25.136 -52.469 1.00 89.75 84 LYS A O 1
ATOM 667 N N . ASP A 1 85 ? 19.778 24.473 -54.609 1.00 88.94 85 ASP A N 1
ATOM 668 C CA . ASP A 1 85 ? 18.707 23.496 -54.437 1.00 88.94 85 ASP A CA 1
ATOM 669 C C . ASP A 1 85 ? 19.146 22.366 -53.497 1.00 88.94 85 ASP A C 1
ATOM 671 O O . ASP A 1 85 ? 18.409 22.012 -52.575 1.00 88.94 85 ASP A O 1
ATOM 675 N N . LEU A 1 86 ? 20.388 21.885 -53.634 1.00 87.25 86 LEU A N 1
ATOM 676 C CA . LEU A 1 86 ? 20.984 20.909 -52.718 1.00 87.25 86 LEU A CA 1
ATOM 677 C C . LEU A 1 86 ? 21.123 21.462 -51.295 1.00 87.25 86 LEU A C 1
ATOM 679 O O . L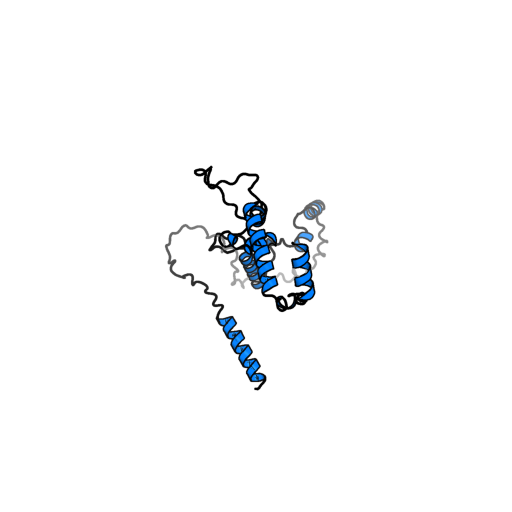EU A 1 86 ? 20.818 20.745 -50.344 1.00 87.25 86 LEU A O 1
ATOM 683 N N . GLN A 1 87 ? 21.513 22.732 -51.131 1.00 87.31 87 GLN A N 1
ATOM 684 C CA . GLN A 1 87 ? 21.563 23.376 -49.812 1.00 87.31 87 GLN A CA 1
ATOM 685 C C . GLN A 1 87 ? 20.176 23.401 -49.154 1.00 87.31 87 GLN A C 1
ATOM 687 O O . GLN A 1 87 ? 20.033 22.967 -48.012 1.00 87.31 87 GLN A O 1
ATOM 692 N N . THR A 1 88 ? 19.129 23.799 -49.888 1.00 89.94 88 THR A N 1
ATOM 693 C CA . THR A 1 88 ? 17.759 23.824 -49.341 1.00 89.94 88 THR A CA 1
ATOM 694 C C . THR A 1 88 ? 17.217 22.435 -49.003 1.00 89.94 88 THR A C 1
ATOM 696 O O . THR A 1 88 ? 16.400 22.300 -48.090 1.00 89.94 88 THR A O 1
ATOM 699 N N . LEU A 1 89 ? 17.640 21.398 -49.733 1.00 89.38 89 LEU A N 1
ATOM 700 C CA . LEU A 1 89 ? 17.270 20.010 -49.460 1.00 89.38 89 LEU A CA 1
ATOM 701 C C . LEU A 1 89 ? 17.983 19.477 -48.211 1.00 89.38 89 LEU A C 1
ATOM 703 O O . LEU A 1 89 ? 17.338 18.843 -47.377 1.00 89.38 89 LEU A O 1
ATOM 707 N N . LEU A 1 90 ? 19.277 19.771 -48.049 1.00 86.44 90 LEU A N 1
ATOM 708 C CA . LEU A 1 90 ? 20.058 19.381 -46.871 1.00 86.44 90 LEU A CA 1
ATOM 709 C C . LEU A 1 90 ? 19.581 20.095 -45.600 1.00 86.44 90 LEU A C 1
ATOM 711 O O . LEU A 1 90 ? 19.462 19.457 -44.558 1.00 86.44 90 LEU A O 1
ATOM 715 N N . GLU A 1 91 ? 19.224 21.379 -45.679 1.00 84.88 91 GLU A N 1
ATOM 716 C CA . GLU A 1 91 ? 18.653 22.127 -44.547 1.00 84.88 91 GLU A CA 1
ATOM 717 C C . GLU A 1 91 ? 17.301 21.569 -44.073 1.00 84.88 91 GLU A C 1
ATOM 719 O O . GLU A 1 91 ? 16.969 21.660 -42.890 1.00 84.88 91 GLU A O 1
ATOM 724 N N . LYS A 1 92 ? 16.519 20.973 -44.983 1.00 88.25 92 LYS A N 1
ATOM 725 C CA . LYS A 1 92 ? 15.226 20.334 -44.681 1.00 88.25 92 LYS A CA 1
ATOM 726 C C . LYS A 1 92 ? 15.356 18.874 -44.243 1.00 88.25 92 LYS A C 1
ATOM 728 O O . LYS A 1 92 ? 14.356 18.276 -43.842 1.00 88.25 92 LYS A O 1
ATOM 733 N N . ALA A 1 93 ? 16.541 18.276 -44.348 1.00 86.94 93 ALA A N 1
ATOM 734 C CA . ALA A 1 93 ? 16.747 16.884 -43.985 1.00 86.94 93 ALA A CA 1
ATOM 735 C C . ALA A 1 93 ? 16.577 16.672 -42.469 1.00 86.94 93 ALA A C 1
ATOM 737 O O . ALA A 1 93 ? 16.957 17.501 -41.647 1.00 86.94 93 ALA A O 1
ATOM 738 N N . VAL A 1 94 ? 16.033 15.513 -42.087 1.00 80.31 94 VAL A N 1
ATOM 739 C CA . VAL A 1 94 ? 15.818 15.127 -40.676 1.00 80.31 94 VAL A CA 1
ATOM 740 C C . VAL A 1 94 ? 17.148 14.928 -39.930 1.00 80.31 94 VAL A C 1
ATOM 742 O O . VAL A 1 94 ? 17.229 15.123 -38.718 1.00 80.31 94 VAL A O 1
ATOM 745 N N . VAL A 1 95 ? 18.205 14.575 -40.665 1.00 76.06 95 VAL A N 1
ATOM 746 C CA . VAL A 1 95 ? 19.549 14.275 -40.155 1.00 76.06 95 VAL A CA 1
ATOM 747 C C . VAL A 1 95 ? 20.438 15.515 -40.306 1.00 76.06 95 VAL A C 1
ATOM 749 O O . VAL A 1 95 ? 21.364 15.543 -41.108 1.00 76.06 95 VAL A O 1
ATOM 752 N N . GLY A 1 96 ? 20.094 16.589 -39.595 1.00 81.88 96 GLY A N 1
ATOM 753 C CA . GLY A 1 96 ? 20.918 17.803 -39.525 1.00 81.88 96 GLY A CA 1
ATOM 754 C C . GLY A 1 96 ? 21.946 17.762 -38.382 1.00 81.88 96 GLY A C 1
ATOM 755 O O . GLY A 1 96 ? 21.903 16.853 -37.555 1.00 81.88 96 GLY A O 1
ATOM 756 N N . PRO A 1 97 ? 22.792 18.797 -38.219 1.00 78.88 97 PRO A N 1
ATOM 757 C CA . PRO A 1 97 ? 23.798 18.869 -37.144 1.00 78.88 97 PRO A CA 1
ATOM 758 C C . PRO A 1 97 ? 23.212 18.722 -35.728 1.00 78.88 97 PRO A C 1
ATOM 760 O O . PRO A 1 97 ? 23.847 18.218 -34.808 1.00 78.88 97 PRO A O 1
ATOM 763 N N . LYS A 1 98 ? 21.946 19.122 -35.546 1.00 70.62 98 LYS A N 1
ATOM 764 C CA . LYS A 1 98 ? 21.207 18.950 -34.285 1.00 70.62 98 LYS A CA 1
ATOM 765 C C . LYS A 1 98 ? 20.920 17.477 -33.951 1.00 70.62 98 LYS A C 1
ATOM 767 O O . LYS A 1 98 ? 20.813 17.143 -32.779 1.00 70.62 98 LYS A O 1
ATOM 772 N N . PHE A 1 99 ? 20.808 16.610 -34.958 1.00 72.19 99 PHE A N 1
ATOM 773 C CA . PHE A 1 99 ? 20.597 15.168 -34.794 1.00 72.19 99 PHE A CA 1
ATOM 774 C C . PHE A 1 99 ? 21.862 14.450 -34.291 1.00 72.19 99 PHE A C 1
ATOM 776 O O . PHE A 1 99 ? 21.766 13.429 -33.616 1.00 72.19 99 PHE A O 1
ATOM 783 N N . GLU A 1 100 ? 23.050 14.996 -34.567 1.00 70.06 100 GLU A N 1
ATOM 784 C CA . GLU A 1 100 ? 24.332 14.408 -34.153 1.00 70.06 100 GLU A CA 1
ATOM 785 C C . GLU A 1 100 ? 24.620 14.598 -32.657 1.00 70.06 100 GLU A C 1
ATOM 787 O O . GLU A 1 100 ? 25.266 13.756 -32.032 1.00 70.06 100 GLU A O 1
ATOM 792 N N . HIS A 1 101 ? 24.134 15.693 -32.066 1.00 71.19 101 HIS A N 1
ATOM 793 C CA . HIS A 1 101 ? 24.364 16.000 -30.653 1.00 71.19 101 HIS A CA 1
ATOM 794 C C . HIS A 1 101 ? 23.444 15.233 -29.700 1.00 71.19 101 HIS A C 1
ATOM 796 O O . HIS A 1 101 ? 23.868 14.901 -28.593 1.00 71.19 101 HIS A O 1
ATOM 802 N N . ASP A 1 102 ? 22.239 14.879 -30.148 1.00 67.25 102 ASP A N 1
ATOM 803 C CA . ASP A 1 102 ? 21.292 14.066 -29.388 1.00 67.25 102 ASP A CA 1
ATOM 804 C C . ASP A 1 102 ? 20.973 12.767 -30.139 1.00 67.25 102 ASP A C 1
ATOM 806 O O . ASP A 1 102 ? 19.866 12.601 -30.662 1.00 67.25 102 ASP A O 1
ATOM 810 N N . PRO A 1 103 ? 21.918 11.803 -30.182 1.00 64.75 103 PRO A N 1
ATOM 811 C CA . PRO A 1 103 ? 21.595 10.469 -30.656 1.00 64.75 103 PRO A CA 1
ATOM 812 C C . PRO A 1 103 ? 20.396 9.948 -29.856 1.00 64.75 103 PRO A C 1
ATOM 814 O O . PRO A 1 103 ? 20.376 10.041 -28.620 1.00 64.75 103 PRO A O 1
ATOM 817 N N . SER A 1 104 ? 19.392 9.430 -30.576 1.00 67.75 104 SER A N 1
ATOM 818 C CA . SER A 1 104 ? 18.196 8.800 -30.004 1.00 67.75 104 SER A CA 1
ATOM 819 C C . SER A 1 104 ? 18.570 7.946 -28.784 1.00 67.75 104 SER A C 1
ATOM 821 O O . SER A 1 104 ? 19.610 7.283 -28.795 1.00 67.75 104 SER A O 1
ATOM 823 N N . PRO A 1 105 ? 17.747 7.890 -27.720 1.00 65.69 105 PRO A N 1
ATOM 824 C CA . PRO A 1 105 ? 18.041 7.049 -26.558 1.00 65.69 105 PRO A CA 1
ATOM 825 C C . PRO A 1 105 ? 18.346 5.585 -26.926 1.00 65.69 105 PRO A C 1
ATOM 827 O O . PRO A 1 105 ? 19.056 4.913 -26.184 1.00 65.69 105 PRO A O 1
ATOM 830 N N . GLN A 1 106 ? 17.868 5.121 -28.086 1.00 66.94 106 GLN A N 1
ATOM 831 C CA . GLN A 1 106 ? 18.128 3.797 -28.653 1.00 66.94 106 GLN A CA 1
ATOM 832 C C . GLN A 1 106 ? 19.557 3.610 -29.204 1.00 66.94 106 GLN A C 1
ATOM 834 O O . GLN A 1 106 ? 20.047 2.485 -29.224 1.00 66.94 106 GLN A O 1
ATOM 839 N N . THR A 1 107 ? 20.241 4.675 -29.634 1.00 65.75 107 THR A N 1
ATOM 840 C CA . THR A 1 107 ? 21.584 4.614 -30.245 1.00 65.75 107 THR A CA 1
ATOM 841 C C . THR A 1 107 ? 22.712 4.928 -29.261 1.00 65.75 107 THR A C 1
ATOM 843 O O . THR A 1 107 ? 23.889 4.794 -29.598 1.00 65.75 107 THR A O 1
ATOM 846 N N . ARG A 1 108 ? 22.388 5.296 -28.013 1.00 72.44 108 ARG A N 1
ATOM 847 C CA . ARG A 1 108 ? 23.396 5.483 -26.962 1.00 72.44 108 ARG A CA 1
ATOM 848 C C . ARG A 1 108 ? 24.051 4.145 -26.617 1.00 72.44 108 ARG A C 1
ATOM 850 O O . ARG A 1 108 ? 23.456 3.299 -25.951 1.00 72.44 108 ARG A O 1
ATOM 857 N N . LEU A 1 109 ? 25.313 3.981 -27.013 1.00 78.00 109 LEU A N 1
ATOM 858 C CA . LEU A 1 109 ? 26.156 2.869 -26.576 1.00 78.00 109 LEU A CA 1
ATOM 859 C C . LEU A 1 109 ? 26.431 3.004 -25.074 1.00 78.00 109 LEU A C 1
ATOM 861 O O . LEU A 1 109 ? 27.316 3.728 -24.623 1.00 78.00 109 LEU A O 1
ATOM 865 N N . LEU A 1 110 ? 25.622 2.321 -24.272 1.00 82.69 110 LEU A N 1
ATOM 866 C CA . LEU A 1 110 ? 25.803 2.265 -22.830 1.00 82.69 110 LEU A CA 1
ATOM 867 C C . LEU A 1 110 ? 26.953 1.319 -22.478 1.00 82.69 110 LEU A C 1
ATOM 869 O O . LEU A 1 110 ? 27.062 0.226 -23.031 1.00 82.69 110 LEU A O 1
ATOM 873 N N . SER A 1 111 ? 27.770 1.697 -21.491 1.00 91.25 111 SER A N 1
ATOM 874 C CA . SER A 1 111 ? 28.774 0.780 -20.937 1.00 91.25 111 SER A CA 1
ATOM 875 C C . SER A 1 111 ? 28.118 -0.506 -20.414 1.00 91.25 111 SER A C 1
ATOM 877 O O . SER A 1 111 ? 26.990 -0.474 -19.919 1.00 91.25 111 SER A O 1
ATOM 879 N N . VAL A 1 112 ? 28.843 -1.630 -20.426 1.00 91.75 112 VAL A N 1
ATOM 880 C CA . VAL A 1 112 ? 28.354 -2.927 -19.904 1.00 91.75 112 VAL A CA 1
ATOM 881 C C . VAL A 1 112 ? 27.784 -2.793 -18.483 1.00 91.75 112 VAL A C 1
ATOM 883 O O . VAL A 1 112 ? 26.745 -3.364 -18.152 1.00 91.75 112 VAL A O 1
ATOM 886 N N . ARG A 1 113 ? 28.420 -1.969 -17.638 1.00 94.12 113 ARG A N 1
ATOM 887 C CA . ARG A 1 113 ? 27.943 -1.675 -16.275 1.00 94.12 113 ARG A CA 1
ATOM 888 C C . ARG A 1 113 ? 26.637 -0.878 -16.277 1.00 94.12 113 ARG A C 1
ATOM 890 O O . ARG A 1 113 ? 25.748 -1.181 -15.483 1.00 94.12 113 ARG A O 1
ATOM 897 N N . ALA A 1 114 ? 26.506 0.115 -17.156 1.00 92.81 114 ALA A N 1
ATOM 898 C CA . ALA A 1 114 ? 25.276 0.889 -17.303 1.00 92.81 114 ALA A CA 1
ATOM 899 C C . ALA A 1 114 ? 24.118 0.013 -17.808 1.00 92.81 114 ALA A C 1
ATOM 901 O O . ALA A 1 114 ? 23.036 0.064 -17.228 1.00 92.81 114 ALA A O 1
ATOM 902 N N . GLN A 1 115 ? 24.365 -0.859 -18.790 1.00 91.25 115 GLN A N 1
ATOM 903 C CA . GLN A 1 115 ? 23.386 -1.844 -19.261 1.00 91.25 115 GLN A CA 1
ATOM 904 C C . GLN A 1 115 ? 22.966 -2.809 -18.142 1.00 91.25 115 GLN A C 1
ATOM 906 O O . GLN A 1 115 ? 21.775 -3.036 -17.942 1.00 91.25 115 GLN A O 1
ATOM 911 N N . LYS A 1 116 ? 23.919 -3.330 -17.350 1.00 93.31 116 LYS A N 1
ATOM 912 C CA . LYS A 1 116 ? 23.611 -4.197 -16.196 1.00 93.31 116 LYS A CA 1
ATOM 913 C C . LYS A 1 116 ? 22.751 -3.474 -15.151 1.00 93.31 116 LYS A C 1
ATOM 915 O O . LYS A 1 116 ? 21.841 -4.087 -14.600 1.00 93.31 116 LYS A O 1
ATOM 920 N N . ARG A 1 117 ? 22.997 -2.181 -14.903 1.00 94.88 117 ARG A N 1
ATOM 921 C CA . ARG A 1 117 ? 22.184 -1.359 -13.990 1.00 94.88 117 ARG A CA 1
ATOM 922 C C . ARG A 1 117 ? 20.763 -1.148 -14.512 1.00 94.88 117 ARG A C 1
ATOM 924 O O . ARG A 1 117 ? 19.834 -1.271 -13.724 1.00 94.88 117 ARG A O 1
ATOM 931 N N . LEU A 1 118 ? 20.591 -0.878 -15.807 1.00 90.75 118 LEU A N 1
ATOM 932 C CA . LEU A 1 118 ? 19.261 -0.749 -16.414 1.00 90.75 118 LEU A CA 1
ATOM 933 C C . LEU A 1 118 ? 18.469 -2.055 -16.329 1.00 90.75 118 LEU A C 1
ATOM 935 O O . LEU A 1 118 ? 17.368 -2.045 -15.792 1.00 90.75 118 LEU A O 1
ATOM 939 N N . ARG A 1 119 ? 19.072 -3.188 -16.713 1.00 90.25 119 ARG A N 1
ATOM 940 C CA . ARG A 1 119 ? 18.439 -4.514 -16.579 1.00 90.25 119 ARG A CA 1
ATOM 941 C C . ARG A 1 119 ? 18.062 -4.833 -15.135 1.00 90.25 119 ARG A C 1
ATOM 943 O O . ARG A 1 119 ? 17.043 -5.464 -14.887 1.00 90.25 119 ARG A O 1
ATOM 950 N N . LYS A 1 120 ? 18.893 -4.423 -14.169 1.00 91.50 120 LYS A N 1
ATOM 951 C CA . LYS A 1 120 ? 18.581 -4.591 -12.747 1.00 91.50 120 LYS A CA 1
ATOM 952 C C . LYS A 1 120 ? 17.387 -3.726 -12.337 1.00 91.50 120 LYS A C 1
ATOM 954 O O . LYS A 1 120 ? 16.501 -4.242 -11.679 1.00 91.50 120 LYS A O 1
ATOM 959 N N . ALA A 1 121 ? 17.332 -2.467 -12.767 1.00 90.75 121 ALA A N 1
ATOM 960 C CA . ALA A 1 121 ? 16.198 -1.587 -12.492 1.00 90.75 121 ALA A CA 1
ATOM 961 C C . ALA A 1 121 ? 14.896 -2.086 -13.149 1.00 90.75 121 ALA A C 1
ATOM 963 O O . ALA A 1 121 ? 13.835 -1.994 -12.548 1.00 90.75 121 ALA A O 1
ATOM 964 N N . GLU A 1 122 ? 14.957 -2.642 -14.360 1.00 88.62 122 GLU A N 1
ATOM 965 C CA . GLU A 1 122 ? 13.814 -3.293 -15.022 1.00 88.62 122 GLU A CA 1
ATOM 966 C C . GLU A 1 122 ? 13.350 -4.539 -14.259 1.00 88.62 122 GLU A C 1
ATOM 968 O O . GLU A 1 122 ? 12.153 -4.725 -14.043 1.00 88.62 122 GLU A O 1
ATOM 973 N N . ARG A 1 123 ? 14.298 -5.350 -13.772 1.00 88.50 123 ARG A N 1
ATOM 974 C CA . ARG A 1 123 ? 14.002 -6.490 -12.898 1.00 88.50 123 ARG A CA 1
ATOM 975 C C . ARG A 1 123 ? 13.432 -6.071 -11.551 1.00 88.50 123 ARG A C 1
ATOM 977 O O . ARG A 1 123 ? 12.535 -6.733 -11.085 1.00 88.50 123 ARG A O 1
ATOM 984 N N . GLU A 1 124 ? 13.909 -4.995 -10.932 1.00 87.88 124 GLU A N 1
ATOM 985 C CA . GLU A 1 124 ? 13.385 -4.504 -9.645 1.00 87.88 124 GLU A CA 1
ATOM 986 C C . GLU A 1 124 ? 11.958 -3.944 -9.770 1.00 87.88 124 GLU A C 1
ATOM 988 O O . GLU A 1 124 ? 11.192 -3.987 -8.812 1.00 87.88 124 GLU A O 1
ATOM 993 N N . LYS A 1 125 ? 11.575 -3.453 -10.956 1.00 89.31 125 LYS A N 1
ATOM 994 C CA . LYS A 1 125 ? 10.199 -3.026 -11.259 1.00 89.31 125 LYS A CA 1
ATOM 995 C C . LYS A 1 125 ? 9.234 -4.187 -11.453 1.00 89.31 125 LYS A C 1
ATOM 997 O O . LYS A 1 125 ? 8.031 -3.953 -11.506 1.00 89.31 125 LYS A O 1
ATOM 1002 N N . THR A 1 126 ? 9.730 -5.407 -11.610 1.00 90.00 126 THR A N 1
ATOM 1003 C CA . THR A 1 126 ? 8.911 -6.594 -11.836 1.00 90.00 126 THR A CA 1
ATOM 1004 C C . THR A 1 126 ? 9.215 -7.637 -10.766 1.00 90.00 126 THR A C 1
ATOM 1006 O O . THR A 1 126 ? 10.228 -7.610 -10.082 1.00 90.00 126 THR A O 1
ATOM 1009 N N . THR A 1 127 ? 8.311 -8.577 -10.568 1.00 85.50 127 THR A N 1
ATOM 1010 C CA . THR A 1 127 ? 8.567 -9.757 -9.727 1.00 85.50 127 THR A CA 1
ATOM 1011 C C . THR A 1 127 ? 9.364 -10.827 -10.488 1.00 85.50 127 THR A C 1
ATOM 1013 O O . THR A 1 127 ? 9.884 -11.764 -9.882 1.00 85.50 127 THR A O 1
ATOM 1016 N N . GLY A 1 128 ? 9.525 -10.634 -11.805 1.00 87.88 128 GLY A N 1
ATOM 1017 C CA . GLY A 1 128 ? 10.345 -11.424 -12.716 1.00 87.88 128 GLY A CA 1
ATOM 1018 C C . GLY A 1 128 ? 9.572 -12.480 -13.511 1.00 87.88 128 GLY A C 1
ATOM 1019 O O . GLY A 1 128 ? 8.407 -12.777 -13.246 1.00 87.88 128 GLY A O 1
ATOM 1020 N N . SER A 1 129 ? 10.270 -13.099 -14.466 1.00 86.75 129 SER A N 1
ATOM 1021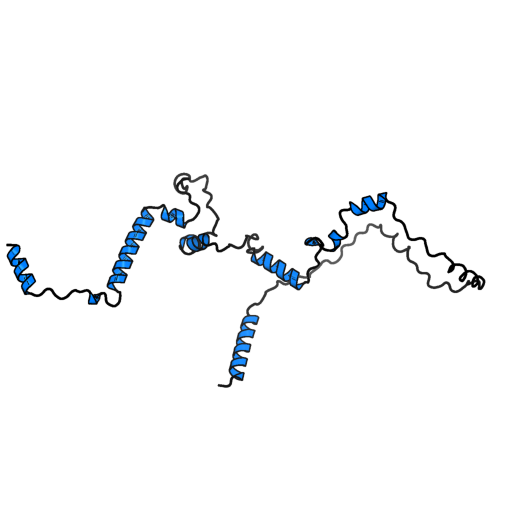 C CA . SER A 1 129 ? 9.672 -14.019 -15.447 1.00 86.75 129 SER A CA 1
ATOM 1022 C C . SER A 1 129 ? 9.088 -15.285 -14.813 1.00 86.75 129 SER A C 1
ATOM 1024 O O . SER A 1 129 ? 8.082 -15.816 -15.278 1.00 86.75 129 SER A O 1
ATOM 1026 N N . LYS A 1 130 ? 9.645 -15.716 -13.671 1.00 89.19 130 LYS A N 1
ATOM 1027 C CA . LYS A 1 130 ? 9.106 -16.826 -12.868 1.00 89.19 130 LYS A CA 1
ATOM 1028 C C . LYS A 1 130 ? 7.664 -16.577 -12.404 1.00 89.19 130 LYS A C 1
ATOM 1030 O O . LYS A 1 130 ? 6.953 -17.529 -12.099 1.00 89.19 130 LYS A O 1
ATOM 1035 N N . TRP A 1 131 ? 7.238 -15.316 -12.344 1.00 85.75 131 TRP A N 1
ATOM 1036 C CA . TRP A 1 131 ? 5.903 -14.917 -11.921 1.00 85.75 131 TRP A CA 1
ATOM 1037 C C . TRP A 1 131 ? 5.304 -13.862 -12.860 1.00 85.75 131 TRP A C 1
ATOM 1039 O O . TRP A 1 131 ? 4.996 -12.737 -12.465 1.00 85.75 131 TRP A O 1
ATOM 1049 N N . PHE A 1 132 ? 5.152 -14.256 -14.130 1.00 89.69 132 PHE A N 1
ATOM 1050 C CA . PHE A 1 132 ? 4.461 -13.507 -15.192 1.00 89.69 132 PHE A CA 1
ATOM 1051 C C . PHE A 1 132 ? 4.904 -12.043 -15.351 1.00 89.69 132 PHE A C 1
ATOM 1053 O O . PHE A 1 132 ? 4.107 -11.214 -15.787 1.00 89.69 132 PHE A O 1
ATOM 1060 N N . ASP A 1 133 ? 6.139 -11.711 -14.957 1.00 88.81 133 ASP A N 1
ATOM 1061 C CA . ASP A 1 133 ? 6.673 -10.347 -14.971 1.00 88.81 133 ASP A CA 1
ATOM 1062 C C . ASP A 1 133 ? 5.719 -9.325 -14.322 1.00 88.81 133 ASP A C 1
ATOM 1064 O O . ASP A 1 133 ? 5.632 -8.172 -14.750 1.00 88.81 133 ASP A O 1
ATOM 1068 N N . MET A 1 134 ? 4.984 -9.735 -13.273 1.00 86.88 134 MET A N 1
ATOM 1069 C CA . MET A 1 134 ? 4.038 -8.836 -12.610 1.00 86.88 134 MET A CA 1
ATOM 1070 C C . MET A 1 134 ? 4.771 -7.592 -12.092 1.00 86.88 134 MET A C 1
ATOM 1072 O O . MET A 1 134 ? 5.861 -7.744 -11.529 1.00 86.88 134 MET A O 1
ATOM 1076 N N . PRO A 1 135 ? 4.187 -6.385 -12.212 1.00 88.62 135 PRO A N 1
ATOM 1077 C CA . PRO A 1 135 ? 4.800 -5.173 -11.686 1.00 88.62 135 PRO A CA 1
ATOM 1078 C C . PRO A 1 135 ? 4.988 -5.286 -10.170 1.00 88.62 135 PRO A C 1
ATOM 1080 O O . PRO A 1 135 ? 4.133 -5.820 -9.460 1.00 88.62 135 PRO A O 1
ATOM 1083 N N . ALA A 1 136 ? 6.120 -4.793 -9.680 1.00 84.44 136 ALA A N 1
ATOM 1084 C CA . ALA A 1 136 ? 6.420 -4.733 -8.262 1.00 84.44 136 ALA A CA 1
ATOM 1085 C C . ALA A 1 136 ? 5.433 -3.785 -7.570 1.00 84.44 136 ALA A C 1
ATOM 1087 O O . ALA A 1 136 ? 5.185 -2.673 -8.036 1.00 84.44 136 ALA A O 1
ATOM 1088 N N . THR A 1 137 ? 4.857 -4.231 -6.456 1.00 82.12 137 THR A N 1
ATOM 1089 C CA . THR A 1 137 ? 3.855 -3.457 -5.723 1.00 82.12 137 THR A CA 1
ATOM 1090 C C . THR A 1 137 ? 4.475 -2.201 -5.115 1.00 82.12 137 THR A C 1
ATOM 1092 O O . THR A 1 137 ? 5.368 -2.283 -4.270 1.00 82.12 137 THR A O 1
ATOM 1095 N N . GLU A 1 138 ? 3.961 -1.030 -5.488 1.00 81.94 138 GLU A N 1
ATOM 1096 C CA . GLU A 1 138 ? 4.311 0.231 -4.837 1.00 81.94 138 GLU A CA 1
ATOM 1097 C C . GLU A 1 138 ? 3.610 0.328 -3.470 1.00 81.94 138 GLU A C 1
ATOM 1099 O O . GLU A 1 138 ? 2.385 0.200 -3.355 1.00 81.94 138 GLU A O 1
ATOM 1104 N N . LEU A 1 139 ? 4.386 0.554 -2.406 1.00 81.94 139 LEU A N 1
ATOM 1105 C CA . LEU A 1 139 ? 3.870 0.736 -1.045 1.00 81.94 139 LEU A CA 1
ATOM 1106 C C . LEU A 1 139 ? 3.308 2.156 -0.864 1.00 81.94 139 LEU A C 1
ATOM 1108 O O . LEU A 1 139 ? 3.896 2.986 -0.162 1.00 81.94 139 LEU A O 1
ATOM 1112 N N . THR A 1 140 ? 2.174 2.435 -1.506 1.00 86.81 140 THR A N 1
ATOM 1113 C CA . THR A 1 140 ? 1.377 3.649 -1.269 1.00 86.81 140 THR A CA 1
ATOM 1114 C C . THR A 1 140 ? 0.805 3.654 0.153 1.00 86.81 140 THR A C 1
ATOM 1116 O O . THR A 1 140 ? 0.716 2.613 0.804 1.00 86.81 140 THR A O 1
ATOM 1119 N N . GLU A 1 141 ? 0.421 4.822 0.669 1.00 86.69 141 GLU A N 1
ATOM 1120 C CA . GLU A 1 141 ? -0.170 4.937 2.014 1.00 86.69 141 GLU A CA 1
ATOM 1121 C C . GLU A 1 141 ? -1.483 4.146 2.143 1.00 86.69 141 GLU A C 1
ATOM 1123 O O . GLU A 1 141 ? -1.687 3.465 3.144 1.00 86.69 141 GLU A O 1
ATOM 1128 N N . GLU A 1 142 ? -2.318 4.145 1.096 1.00 85.00 142 GLU A N 1
ATOM 1129 C CA . GLU A 1 142 ? -3.531 3.314 1.010 1.00 85.00 142 GLU A CA 1
ATOM 1130 C C . GLU A 1 142 ? -3.189 1.821 1.163 1.00 85.00 142 GLU A C 1
ATOM 1132 O O . GLU A 1 142 ? -3.755 1.135 2.013 1.00 85.00 142 GLU A O 1
ATOM 1137 N N . ASN A 1 143 ? -2.192 1.341 0.411 1.00 82.88 143 ASN A N 1
ATOM 1138 C CA . ASN A 1 143 ? -1.767 -0.060 0.445 1.00 82.88 143 ASN A CA 1
ATOM 1139 C C . ASN A 1 143 ? -1.153 -0.449 1.795 1.00 82.88 143 ASN A C 1
ATOM 1141 O O . ASN A 1 143 ? -1.297 -1.590 2.223 1.00 82.88 143 ASN A O 1
ATOM 1145 N N . LYS A 1 144 ? -0.468 0.479 2.474 1.00 86.06 144 LYS A N 1
ATOM 1146 C CA . LYS A 1 144 ? 0.074 0.245 3.820 1.00 86.06 144 LYS A CA 1
ATOM 1147 C C . LYS A 1 144 ? -1.041 0.076 4.848 1.00 86.06 144 LYS A C 1
ATOM 1149 O O . LYS A 1 144 ? -0.981 -0.869 5.625 1.00 86.06 144 LYS A O 1
ATOM 1154 N N . ASN A 1 145 ? -2.055 0.941 4.816 1.00 85.69 145 ASN A N 1
ATOM 1155 C CA . ASN A 1 145 ? -3.196 0.864 5.732 1.00 85.69 145 ASN A CA 1
ATOM 1156 C C . ASN A 1 145 ? -4.005 -0.422 5.514 1.00 85.69 145 ASN A C 1
ATOM 1158 O O . ASN A 1 145 ? -4.434 -1.063 6.472 1.00 85.69 145 ASN A O 1
ATOM 1162 N N . ASP A 1 146 ? -4.190 -0.818 4.254 1.00 83.88 146 ASP A N 1
ATOM 1163 C CA . ASP A 1 146 ? -4.850 -2.077 3.921 1.00 83.88 146 ASP A CA 1
ATOM 1164 C C . ASP A 1 146 ? -3.993 -3.286 4.344 1.00 83.88 146 ASP A C 1
ATOM 1166 O O . ASP A 1 146 ? -4.553 -4.277 4.800 1.00 83.88 146 ASP A O 1
ATOM 1170 N N . LEU A 1 147 ? -2.657 -3.218 4.253 1.00 83.19 147 LEU A N 1
ATOM 1171 C CA . LEU A 1 147 ? -1.748 -4.301 4.663 1.00 83.19 147 LEU A CA 1
ATOM 1172 C C . LEU A 1 147 ? -1.635 -4.466 6.185 1.00 83.19 147 LEU A C 1
ATOM 1174 O O . LEU A 1 147 ? -1.533 -5.592 6.668 1.00 83.19 147 LEU A O 1
ATOM 1178 N N . GLU A 1 148 ? -1.622 -3.360 6.932 1.00 83.50 148 GLU A N 1
ATOM 1179 C CA . GLU A 1 148 ? -1.557 -3.367 8.400 1.00 83.50 148 GLU A CA 1
ATOM 1180 C C . GLU A 1 148 ? -2.779 -4.061 9.012 1.00 83.50 148 GLU A C 1
ATOM 1182 O O . GLU A 1 148 ? -2.672 -4.768 10.014 1.00 83.50 148 GLU A O 1
ATOM 1187 N N . ASN A 1 149 ? -3.936 -3.919 8.367 1.00 72.62 149 ASN A N 1
ATOM 1188 C CA . ASN A 1 149 ? -5.111 -4.697 8.704 1.00 72.62 149 ASN A CA 1
ATOM 1189 C C . ASN A 1 149 ? -4.955 -6.096 8.085 1.00 72.62 149 ASN A C 1
ATOM 1191 O O . ASN A 1 149 ? -5.102 -6.282 6.881 1.00 72.62 149 ASN A O 1
ATOM 1195 N N . GLU A 1 150 ? -4.633 -7.080 8.931 1.00 56.69 150 GLU A N 1
ATOM 1196 C CA . GLU A 1 150 ? -4.246 -8.482 8.654 1.00 56.69 150 GLU A CA 1
ATOM 1197 C C . GLU A 1 150 ? -5.105 -9.259 7.623 1.00 56.69 150 GLU A C 1
ATOM 1199 O O . GLU A 1 150 ? -4.746 -10.362 7.215 1.00 56.69 150 GLU A O 1
ATOM 1204 N N . THR A 1 151 ? -6.215 -8.694 7.147 1.00 56.16 151 THR A N 1
ATOM 1205 C CA . THR A 1 151 ? -7.067 -9.210 6.068 1.00 56.16 151 THR A CA 1
ATOM 1206 C C . THR A 1 151 ? -6.396 -9.241 4.690 1.00 56.16 151 THR A C 1
ATOM 1208 O O . THR A 1 151 ? -6.871 -9.952 3.806 1.00 56.16 151 THR A O 1
ATOM 1211 N N . SER A 1 152 ? -5.294 -8.512 4.483 1.00 53.28 152 SER A N 1
ATOM 1212 C CA . SER A 1 152 ? -4.707 -8.314 3.145 1.00 53.28 152 SER A CA 1
ATOM 1213 C C . SER A 1 152 ? -3.486 -9.184 2.828 1.00 53.28 152 SER A C 1
ATOM 1215 O O . SER A 1 152 ? -2.983 -9.126 1.710 1.00 53.28 152 SER A O 1
ATOM 1217 N N . GLN A 1 153 ? -3.013 -10.038 3.747 1.00 52.09 153 GLN A N 1
ATOM 1218 C CA . GLN A 1 153 ? -1.882 -10.944 3.453 1.00 52.09 153 GLN A CA 1
ATOM 1219 C C . GLN A 1 153 ? -2.171 -11.913 2.293 1.00 52.09 153 GLN A C 1
ATOM 1221 O O . GLN A 1 153 ? -1.247 -12.420 1.663 1.00 52.09 153 GLN A O 1
ATOM 1226 N N . ILE A 1 154 ? -3.449 -12.161 2.002 1.00 50.53 154 ILE A N 1
ATOM 1227 C CA . ILE A 1 154 ? -3.887 -13.143 1.006 1.00 50.53 154 ILE A CA 1
ATOM 1228 C C . ILE A 1 154 ? -3.995 -12.521 -0.397 1.00 50.53 154 ILE A C 1
ATOM 1230 O O . ILE A 1 154 ? -3.907 -13.243 -1.390 1.00 50.53 154 ILE A O 1
ATOM 1234 N N . PHE A 1 155 ? -4.125 -11.192 -0.515 1.00 57.28 155 PHE A N 1
ATOM 1235 C CA . PHE A 1 155 ? -4.392 -10.547 -1.800 1.00 57.28 155 PHE A CA 1
ATOM 1236 C C . PHE A 1 155 ? -3.409 -9.411 -2.091 1.00 57.28 155 PHE A C 1
ATOM 1238 O O . PHE A 1 155 ? -3.334 -8.453 -1.322 1.00 57.28 155 PHE A O 1
ATOM 1245 N N . PRO A 1 156 ? -2.671 -9.463 -3.218 1.00 60.66 156 PRO A N 1
ATOM 1246 C CA . PRO A 1 156 ? -1.855 -8.335 -3.638 1.00 60.66 156 PRO A CA 1
ATOM 1247 C C . PRO A 1 156 ? -2.754 -7.110 -3.832 1.00 60.66 156 PRO A C 1
ATOM 1249 O O . PRO A 1 156 ? -3.782 -7.180 -4.517 1.00 60.66 156 PRO A O 1
ATOM 1252 N N . SER A 1 157 ? -2.360 -6.001 -3.207 1.00 61.50 157 SER A N 1
ATOM 1253 C CA . SER A 1 157 ? -3.114 -4.751 -3.196 1.00 61.50 157 SER A CA 1
ATOM 1254 C C . SER A 1 157 ? -3.480 -4.314 -4.620 1.00 61.50 157 SER A C 1
ATOM 1256 O O . SER A 1 157 ? -2.660 -4.342 -5.538 1.00 61.50 157 SER A O 1
ATOM 1258 N N . GLY A 1 158 ? -4.749 -3.950 -4.823 1.00 62.88 158 GLY A N 1
ATOM 1259 C CA . GLY A 1 158 ? -5.272 -3.477 -6.109 1.00 62.88 158 GLY A CA 1
ATOM 1260 C C . GLY A 1 158 ? -5.982 -4.521 -6.979 1.00 62.88 158 GLY A C 1
ATOM 1261 O O . GLY A 1 158 ? -6.609 -4.139 -7.969 1.00 62.88 158 GLY A O 1
ATOM 1262 N N . LYS A 1 159 ? -5.968 -5.815 -6.627 1.00 71.81 159 LYS A N 1
ATOM 1263 C CA . LYS A 1 159 ? -6.786 -6.819 -7.331 1.00 71.81 159 LYS A CA 1
ATOM 1264 C C . LYS A 1 159 ? -8.171 -6.926 -6.695 1.00 71.81 159 LYS A C 1
ATOM 1266 O O . LYS A 1 159 ? -8.304 -7.321 -5.543 1.00 71.81 159 LYS A O 1
ATOM 1271 N N . LYS A 1 160 ? -9.209 -6.583 -7.461 1.00 81.94 160 LYS A N 1
ATOM 1272 C CA . LYS A 1 160 ? -10.611 -6.764 -7.060 1.00 81.94 160 LYS A CA 1
ATOM 1273 C C . LYS A 1 160 ? -11.055 -8.187 -7.375 1.00 81.94 160 LYS A C 1
ATOM 1275 O O . LYS A 1 160 ? -10.745 -8.700 -8.449 1.00 81.94 160 LYS A O 1
ATOM 1280 N N . ILE A 1 161 ? -11.800 -8.794 -6.458 1.00 85.56 161 ILE A N 1
ATOM 1281 C CA . ILE A 1 161 ? -12.424 -10.097 -6.688 1.00 85.56 161 ILE A CA 1
ATOM 1282 C C . ILE A 1 161 ? -13.507 -9.914 -7.756 1.00 85.56 161 ILE A C 1
ATOM 1284 O O . ILE A 1 161 ? -14.339 -9.007 -7.673 1.00 85.56 161 ILE A O 1
ATOM 1288 N N . VAL A 1 162 ? -13.451 -10.744 -8.795 1.00 88.62 162 VAL A N 1
ATOM 1289 C CA . VAL A 1 162 ? -14.503 -10.832 -9.808 1.00 88.62 162 VAL A CA 1
ATOM 1290 C C . VAL A 1 162 ? -15.461 -11.922 -9.359 1.00 88.62 162 VAL A C 1
ATOM 1292 O O . VAL A 1 162 ? -15.047 -13.064 -9.175 1.00 88.62 162 VAL A O 1
ATOM 1295 N N . ASP A 1 163 ? -16.726 -11.560 -9.160 1.00 88.44 163 ASP A N 1
ATOM 1296 C CA . ASP A 1 163 ? -17.735 -12.504 -8.681 1.00 88.44 163 ASP A CA 1
ATOM 1297 C C . ASP A 1 163 ? -18.025 -13.573 -9.735 1.00 88.44 163 ASP A C 1
ATOM 1299 O O . ASP A 1 163 ? -18.139 -13.273 -10.930 1.00 88.44 163 ASP A O 1
ATOM 1303 N N . ALA A 1 164 ? -18.218 -14.809 -9.278 1.00 90.88 164 ALA A N 1
ATOM 1304 C CA . ALA A 1 164 ? -18.668 -15.890 -10.136 1.00 90.88 164 ALA A CA 1
ATOM 1305 C C . ALA A 1 164 ? -20.084 -15.600 -10.685 1.00 90.88 164 ALA A C 1
ATOM 1307 O O . ALA A 1 164 ? -20.900 -14.943 -10.025 1.00 90.88 164 ALA A O 1
ATOM 1308 N N . PRO A 1 165 ? -20.409 -16.082 -11.896 1.00 90.12 165 PRO A N 1
ATOM 1309 C CA . PRO A 1 165 ? -21.759 -15.960 -12.444 1.00 90.12 165 PRO A CA 1
ATOM 1310 C C . PRO A 1 165 ? -22.776 -16.861 -11.726 1.00 90.12 165 PRO A C 1
ATOM 1312 O O . PRO A 1 165 ? -23.967 -16.572 -11.763 1.00 90.12 165 PRO A O 1
ATOM 1315 N N . GLU A 1 166 ? -22.315 -17.929 -11.074 1.00 90.38 166 GLU A N 1
ATOM 1316 C CA . GLU A 1 166 ? -23.157 -18.970 -10.470 1.00 90.38 166 GLU A CA 1
ATOM 1317 C C . GLU A 1 166 ? -23.763 -18.555 -9.123 1.00 90.38 166 GLU A C 1
ATOM 1319 O O . GLU A 1 166 ? -24.872 -18.967 -8.791 1.00 90.38 166 GLU A O 1
ATOM 1324 N N . ASP A 1 167 ? -23.070 -17.711 -8.356 1.00 89.00 167 ASP A N 1
ATOM 1325 C CA . ASP A 1 167 ? -23.500 -17.303 -7.021 1.00 89.00 167 ASP A CA 1
ATOM 1326 C C . ASP A 1 167 ? -23.826 -15.807 -6.980 1.00 89.00 167 ASP A C 1
ATOM 1328 O O . ASP A 1 167 ? -22.966 -14.934 -6.854 1.00 89.00 167 ASP A O 1
ATOM 1332 N N . PHE A 1 168 ? -25.113 -15.505 -7.132 1.00 86.06 168 PHE A N 1
ATOM 1333 C CA . PHE A 1 168 ? -25.605 -14.132 -7.184 1.00 86.06 168 PHE A CA 1
ATOM 1334 C C . PHE A 1 168 ? -25.972 -13.564 -5.811 1.00 86.06 168 PHE A C 1
ATOM 1336 O O . PHE A 1 168 ? -25.903 -12.351 -5.622 1.00 86.06 168 PHE A O 1
ATOM 1343 N N . TYR A 1 169 ? -26.387 -14.411 -4.869 1.00 88.12 169 TYR A N 1
ATOM 1344 C CA . TYR A 1 169 ? -27.017 -13.954 -3.629 1.00 88.12 169 TYR A CA 1
ATOM 1345 C C . TYR A 1 169 ? -26.095 -14.006 -2.415 1.00 88.12 169 TYR A C 1
ATOM 1347 O O . TYR A 1 169 ? -26.339 -13.255 -1.473 1.00 88.12 169 TYR A O 1
ATOM 1355 N N . SER A 1 170 ? -25.070 -14.866 -2.408 1.00 89.00 170 SER A N 1
ATOM 1356 C CA . SER A 1 170 ? -24.255 -15.071 -1.207 1.00 89.00 170 SER A CA 1
ATOM 1357 C C . SER A 1 170 ? -22.943 -14.286 -1.234 1.00 89.00 170 SER A C 1
ATOM 1359 O O . SER A 1 170 ? -22.639 -13.557 -0.291 1.00 89.00 170 SER A O 1
ATOM 1361 N N . SER A 1 171 ? -22.188 -14.374 -2.329 1.00 88.94 171 SER A N 1
ATOM 1362 C CA . SER A 1 171 ? -20.858 -13.759 -2.433 1.00 88.94 171 SER A CA 1
ATOM 1363 C C . SER A 1 171 ? -20.865 -12.347 -3.023 1.00 88.94 171 SER A C 1
ATOM 1365 O O . SER A 1 171 ? -19.963 -11.554 -2.754 1.00 88.94 171 SER A O 1
ATOM 1367 N N . ARG A 1 172 ? -21.880 -11.999 -3.821 1.00 90.12 172 ARG A N 1
ATOM 1368 C CA . ARG A 1 172 ? -21.900 -10.749 -4.588 1.00 90.12 172 ARG A CA 1
ATOM 1369 C C . ARG A 1 172 ? -22.203 -9.530 -3.715 1.00 90.12 172 ARG A C 1
ATOM 1371 O O . ARG A 1 172 ? -23.290 -9.383 -3.165 1.00 90.12 172 ARG A O 1
ATOM 1378 N N . VAL A 1 173 ? -21.284 -8.566 -3.721 1.00 89.25 173 VAL A N 1
ATOM 1379 C CA . VAL A 1 173 ? -21.449 -7.281 -3.017 1.00 89.25 173 VAL A CA 1
ATOM 1380 C C . VAL A 1 173 ? -22.221 -6.274 -3.881 1.00 89.25 173 VAL A C 1
ATOM 1382 O O . VAL A 1 173 ? -21.978 -6.154 -5.088 1.00 89.25 173 VAL A O 1
ATOM 1385 N N . VAL A 1 174 ? -23.139 -5.504 -3.288 1.00 91.94 174 VAL A N 1
ATOM 1386 C CA . VAL A 1 174 ? -23.897 -4.451 -3.989 1.00 91.94 174 VAL A CA 1
ATOM 1387 C C . VAL A 1 174 ? -22.973 -3.292 -4.376 1.00 91.94 174 VAL A C 1
ATOM 1389 O O . VAL A 1 174 ? -22.046 -2.944 -3.654 1.00 91.94 174 VAL A O 1
ATOM 1392 N N . LYS A 1 175 ? -23.236 -2.623 -5.508 1.00 90.94 175 LYS A N 1
ATOM 1393 C CA . LYS A 1 175 ? -22.394 -1.520 -6.020 1.00 90.94 175 LYS A CA 1
ATOM 1394 C C . LYS A 1 175 ? -22.148 -0.382 -5.012 1.00 90.94 175 LYS A C 1
ATOM 1396 O O . LYS A 1 175 ? -21.120 0.273 -5.100 1.00 90.94 175 LYS A O 1
ATOM 1401 N N . LYS A 1 176 ? -23.083 -0.134 -4.088 1.00 91.25 176 LYS A N 1
ATOM 1402 C CA . LYS A 1 176 ? -22.964 0.903 -3.045 1.00 91.25 176 LYS A CA 1
ATOM 1403 C C . LYS A 1 176 ? -21.959 0.525 -1.954 1.00 91.25 176 LYS A C 1
ATOM 1405 O O . LYS A 1 176 ? -21.285 1.409 -1.420 1.00 91.25 176 LYS A O 1
ATOM 1410 N N . ASP A 1 177 ? -21.866 -0.769 -1.675 1.00 89.94 177 ASP A N 1
ATOM 1411 C CA . ASP A 1 177 ? -21.033 -1.334 -0.617 1.00 89.94 177 ASP A CA 1
ATOM 1412 C C . ASP A 1 177 ? -19.635 -1.686 -1.139 1.00 89.94 177 ASP A C 1
ATOM 1414 O O . ASP A 1 177 ? -18.690 -1.709 -0.364 1.00 89.94 177 ASP A O 1
ATOM 1418 N N . ARG A 1 178 ? -19.472 -1.860 -2.461 1.00 90.25 178 ARG A N 1
ATOM 1419 C CA . ARG A 1 178 ? -18.156 -1.984 -3.110 1.00 90.25 178 ARG A CA 1
ATOM 1420 C C . ARG A 1 178 ? -17.373 -0.682 -2.980 1.00 90.25 178 ARG A C 1
ATOM 1422 O O . ARG A 1 178 ? -17.709 0.304 -3.646 1.00 90.25 178 ARG A O 1
ATOM 1429 N N . LYS A 1 179 ? -16.311 -0.681 -2.176 1.00 91.06 179 LYS A N 1
ATOM 1430 C CA . LYS A 1 179 ? -15.447 0.493 -2.007 1.00 91.06 179 LYS A CA 1
ATOM 1431 C C . LYS A 1 179 ? -14.136 0.350 -2.770 1.00 91.06 179 LYS A C 1
ATOM 1433 O O . LYS A 1 179 ? -13.927 -0.578 -3.552 1.00 91.06 179 LYS A O 1
ATOM 1438 N N . ARG A 1 180 ? -13.288 1.373 -2.645 1.00 88.00 180 ARG A N 1
ATOM 1439 C CA . ARG A 1 180 ? -11.971 1.415 -3.291 1.00 88.00 180 ARG A CA 1
ATOM 1440 C C . ARG A 1 180 ? -10.927 0.629 -2.497 1.00 88.00 180 ARG A C 1
ATOM 1442 O O . ARG A 1 180 ? -10.111 -0.036 -3.127 1.00 88.00 180 ARG A O 1
ATOM 1449 N N . THR A 1 181 ? -10.962 0.729 -1.171 1.00 87.81 181 THR A N 1
ATOM 1450 C CA . THR A 1 181 ? -10.002 0.119 -0.240 1.00 87.81 181 THR A CA 1
ATOM 1451 C C . THR A 1 181 ? -10.726 -0.759 0.772 1.00 87.81 181 THR A C 1
ATOM 1453 O O . THR A 1 181 ? -11.894 -0.514 1.083 1.00 87.81 181 THR A O 1
ATOM 1456 N N . VAL A 1 182 ? -10.028 -1.760 1.312 1.00 86.12 182 VAL A N 1
ATOM 1457 C CA . VAL A 1 182 ? -10.600 -2.691 2.303 1.00 86.12 182 VAL A CA 1
ATOM 1458 C C . VAL A 1 182 ? -10.939 -1.950 3.596 1.00 86.12 182 VAL A C 1
ATOM 1460 O O . VAL A 1 182 ? -11.991 -2.171 4.195 1.00 86.12 182 VAL A O 1
ATOM 1463 N N . VAL A 1 183 ? -10.087 -1.003 4.000 1.00 88.69 183 VAL A N 1
ATOM 1464 C CA . VAL A 1 183 ? -10.351 -0.128 5.150 1.00 88.69 183 VAL A CA 1
ATOM 1465 C C . VAL A 1 183 ? -11.664 0.646 4.993 1.00 88.69 183 VAL A C 1
ATOM 1467 O O . VAL A 1 183 ? -12.406 0.776 5.965 1.00 88.69 183 VAL A O 1
ATOM 1470 N N 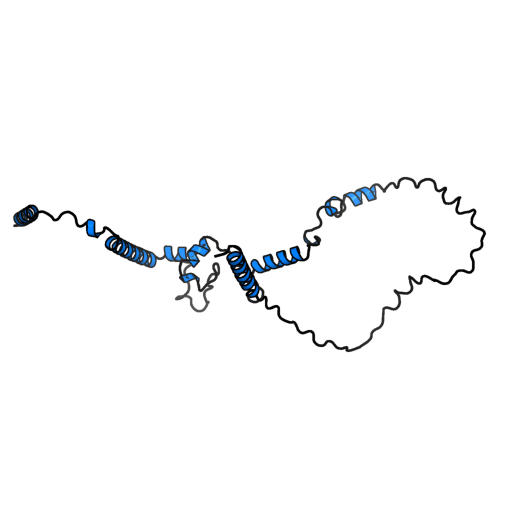. ASP A 1 184 ? -11.988 1.140 3.795 1.00 91.19 184 ASP A N 1
ATOM 1471 C CA . ASP A 1 184 ? -13.229 1.891 3.560 1.00 91.19 184 ASP A CA 1
ATOM 1472 C C . ASP A 1 184 ? -14.476 0.988 3.639 1.00 91.19 184 ASP A C 1
ATOM 1474 O O . ASP A 1 184 ? -15.518 1.404 4.153 1.00 91.19 184 ASP A O 1
ATOM 1478 N N . GLU A 1 185 ? -14.362 -0.280 3.228 1.00 89.75 185 GLU A N 1
ATOM 1479 C CA . GLU A 1 185 ? -15.420 -1.285 3.429 1.00 89.75 185 GLU A CA 1
ATOM 1480 C C . GLU A 1 185 ? -15.657 -1.547 4.924 1.00 89.75 185 GLU A C 1
ATOM 1482 O O . GLU A 1 185 ? -16.797 -1.523 5.398 1.00 89.75 185 GLU A O 1
ATOM 1487 N N . LEU A 1 186 ? -14.578 -1.704 5.700 1.00 90.25 186 LEU A N 1
ATOM 1488 C CA . LEU A 1 186 ? -14.654 -1.894 7.151 1.00 90.25 186 LEU A CA 1
ATOM 1489 C C . LEU A 1 186 ? -15.278 -0.688 7.859 1.00 90.25 186 LEU A C 1
ATOM 1491 O O . LEU A 1 186 ? -16.118 -0.862 8.744 1.00 90.25 186 LEU A O 1
ATOM 1495 N N . LEU A 1 187 ? -14.904 0.530 7.460 1.00 91.12 187 LEU A N 1
ATOM 1496 C CA . LEU A 1 187 ? -15.454 1.765 8.018 1.00 91.12 187 LEU A CA 1
ATOM 1497 C C . LEU A 1 187 ? -16.935 1.965 7.675 1.00 91.12 187 LEU A C 1
ATOM 1499 O O . LEU A 1 187 ? -17.650 2.576 8.464 1.00 91.12 187 LEU A O 1
ATOM 1503 N N . HIS A 1 188 ? -17.414 1.447 6.544 1.00 91.88 188 HIS A N 1
ATOM 1504 C CA . HIS A 1 188 ? -18.839 1.485 6.205 1.00 91.88 188 HIS A CA 1
ATOM 1505 C C . HIS A 1 188 ? -19.678 0.475 6.995 1.00 91.88 188 HIS A C 1
ATOM 1507 O O . HIS A 1 188 ? -20.874 0.692 7.191 1.00 91.88 188 HIS A O 1
ATOM 1513 N N . SER A 1 189 ? -19.080 -0.622 7.463 1.00 91.56 189 SER A N 1
ATOM 1514 C CA . SER A 1 189 ? -19.810 -1.642 8.213 1.00 91.56 189 SER A CA 1
ATOM 1515 C C . SER A 1 189 ? -20.076 -1.211 9.666 1.00 91.56 189 SER A C 1
ATOM 1517 O O . SER A 1 189 ? -19.185 -1.149 10.519 1.00 91.56 189 SER A O 1
ATOM 1519 N N . GLU A 1 190 ? -21.342 -0.928 9.979 1.00 93.88 190 GLU A N 1
ATOM 1520 C CA . GLU A 1 190 ? -21.759 -0.499 11.322 1.00 93.88 190 GLU A CA 1
ATOM 1521 C C . GLU A 1 190 ? -21.426 -1.550 12.389 1.00 93.88 190 GLU A C 1
ATOM 1523 O O . GLU A 1 190 ? -20.964 -1.216 13.484 1.00 93.88 190 GLU A O 1
ATOM 1528 N N . GLU A 1 191 ? -21.592 -2.831 12.057 1.00 93.88 191 GLU A N 1
ATOM 1529 C CA . GLU A 1 191 ? -21.270 -3.927 12.967 1.00 93.88 191 GLU A CA 1
ATOM 1530 C C . GLU A 1 191 ? -19.799 -3.930 13.383 1.00 93.88 191 GLU A C 1
ATOM 1532 O O . GLU A 1 191 ? -19.482 -4.145 14.559 1.00 93.88 191 GLU A O 1
ATOM 1537 N N . TYR A 1 192 ? -18.891 -3.705 12.429 1.00 92.56 192 TYR A N 1
ATOM 1538 C CA . TYR A 1 192 ? -17.462 -3.647 12.703 1.00 92.56 192 TYR A CA 1
ATOM 1539 C C . TYR A 1 192 ? -17.138 -2.443 13.580 1.00 92.56 192 TYR A C 1
ATOM 1541 O O . TYR A 1 192 ? -16.457 -2.596 14.594 1.00 92.56 192 TYR A O 1
ATOM 1549 N N . LEU A 1 193 ? -17.699 -1.268 13.272 1.00 94.69 193 LEU A N 1
ATOM 1550 C CA . LEU A 1 193 ? -17.519 -0.064 14.083 1.00 94.69 193 LEU A CA 1
ATOM 1551 C C . LEU A 1 193 ? -18.040 -0.244 15.512 1.00 94.69 193 LEU A C 1
ATOM 1553 O O . LEU A 1 193 ? -17.364 0.145 16.465 1.00 94.69 193 LEU A O 1
ATOM 1557 N N . ALA A 1 194 ? -19.213 -0.851 15.694 1.00 96.38 194 ALA A N 1
ATOM 1558 C CA . ALA A 1 194 ? -19.770 -1.128 17.015 1.00 96.38 194 ALA A CA 1
ATOM 1559 C C . ALA A 1 194 ? -18.855 -2.065 17.821 1.00 96.38 194 ALA A C 1
ATOM 1561 O O . ALA A 1 194 ? -18.546 -1.794 18.988 1.00 96.38 194 ALA A O 1
ATOM 1562 N N . LYS A 1 195 ? -18.358 -3.138 17.188 1.00 95.69 195 LYS A N 1
ATOM 1563 C CA . LYS A 1 195 ? -17.394 -4.075 17.787 1.00 95.69 195 LYS A CA 1
ATOM 1564 C C . LYS A 1 195 ? -16.077 -3.373 18.135 1.00 95.69 195 LYS A C 1
ATOM 1566 O O . LYS A 1 195 ? -15.599 -3.525 19.261 1.00 95.69 195 LYS A O 1
ATOM 1571 N N . ALA A 1 196 ? -15.527 -2.574 17.221 1.00 95.06 196 ALA A N 1
ATOM 1572 C CA . ALA A 1 196 ? -14.286 -1.825 17.402 1.00 95.06 196 ALA A CA 1
ATOM 1573 C C . ALA A 1 196 ? -14.401 -0.800 18.538 1.00 95.06 196 ALA A C 1
ATOM 1575 O O . ALA A 1 196 ? -13.560 -0.794 19.434 1.00 95.06 196 ALA A O 1
ATOM 1576 N N . ARG A 1 197 ? -15.482 -0.006 18.583 1.00 95.88 197 ARG A N 1
ATOM 1577 C CA . ARG A 1 197 ? -15.759 0.951 19.670 1.00 95.88 197 ARG A CA 1
ATOM 1578 C C . ARG A 1 197 ? -15.850 0.246 21.020 1.00 95.88 197 ARG A C 1
ATOM 1580 O O . ARG A 1 197 ? -15.169 0.640 21.962 1.00 95.88 197 ARG A O 1
ATOM 1587 N N . LYS A 1 198 ? -16.627 -0.840 21.108 1.00 97.44 198 LYS A N 1
ATOM 1588 C CA . LYS A 1 198 ? -16.774 -1.626 22.344 1.00 97.44 198 LYS A CA 1
ATOM 1589 C C . LYS A 1 198 ? -15.436 -2.202 22.816 1.00 97.44 198 LYS A C 1
ATOM 1591 O O . LYS A 1 198 ? -15.108 -2.110 23.999 1.00 97.44 198 LYS A O 1
ATOM 1596 N N . ARG A 1 199 ? -14.653 -2.784 21.901 1.00 96.81 199 ARG A N 1
ATOM 1597 C CA . ARG A 1 199 ? -13.310 -3.317 22.186 1.00 96.81 199 ARG A CA 1
ATOM 1598 C C . ARG A 1 199 ? -12.361 -2.216 22.643 1.00 96.81 199 ARG A C 1
ATOM 1600 O O . ARG A 1 199 ? -11.667 -2.402 23.638 1.00 96.81 199 ARG A O 1
ATOM 1607 N N . PHE A 1 200 ? -12.369 -1.075 21.965 1.00 97.50 200 PHE A N 1
ATOM 1608 C CA . PHE A 1 200 ? -11.532 0.069 22.299 1.00 97.50 200 PHE A CA 1
ATOM 1609 C C . PHE A 1 200 ? -11.854 0.625 23.688 1.00 97.50 200 PHE A C 1
ATOM 1611 O O . PHE A 1 200 ? -10.942 0.792 24.495 1.00 97.50 200 PHE A O 1
ATOM 1618 N N . SER A 1 201 ? -13.134 0.825 24.020 1.00 97.62 201 SER A N 1
ATOM 1619 C CA . SER A 1 201 ? -13.556 1.247 25.362 1.00 97.62 201 SER A CA 1
ATOM 1620 C C . SER A 1 201 ? -13.110 0.253 26.435 1.00 97.62 201 SER A C 1
ATOM 1622 O O . SER A 1 201 ? -12.522 0.657 27.435 1.00 97.62 201 SER A O 1
ATOM 1624 N N . ALA A 1 202 ? -13.287 -1.052 26.202 1.00 97.00 202 ALA A N 1
ATOM 1625 C CA . ALA A 1 202 ? -12.845 -2.084 27.139 1.00 97.00 202 ALA A CA 1
ATOM 1626 C C . ALA A 1 202 ? -11.317 -2.092 27.337 1.00 97.00 202 ALA A C 1
ATOM 1628 O O . ALA A 1 202 ? -10.833 -2.244 28.461 1.00 97.00 202 ALA A O 1
ATOM 1629 N N . LEU A 1 203 ? -10.544 -1.903 26.263 1.00 95.88 203 LEU A N 1
ATOM 1630 C CA . LEU A 1 203 ? -9.088 -1.780 26.332 1.00 95.88 203 LEU A CA 1
ATOM 1631 C C . LEU A 1 203 ? -8.670 -0.520 27.087 1.00 95.88 203 LEU A C 1
ATOM 1633 O O . LEU A 1 203 ? -7.800 -0.607 27.948 1.00 95.88 203 LEU A O 1
ATOM 1637 N N . LYS A 1 204 ? -9.321 0.619 26.834 1.00 94.06 204 LYS A N 1
ATOM 1638 C CA . LYS A 1 204 ? -9.058 1.877 27.542 1.00 94.06 204 LYS A CA 1
ATOM 1639 C C . LYS A 1 204 ? -9.374 1.780 29.028 1.00 94.06 204 LYS A C 1
ATOM 1641 O O . LYS A 1 204 ? -8.589 2.249 29.845 1.00 94.06 204 LYS A O 1
ATOM 1646 N N . GLU A 1 205 ? -10.467 1.122 29.400 1.00 92.81 205 GLU A N 1
ATOM 1647 C CA . GLU A 1 205 ? -10.781 0.844 30.803 1.00 92.81 205 GLU A CA 1
ATOM 1648 C C . GLU A 1 205 ? -9.753 -0.084 31.454 1.00 92.81 205 GLU A C 1
ATOM 1650 O O . GLU A 1 205 ? -9.351 0.138 32.598 1.00 92.81 205 GLU A O 1
ATOM 1655 N N . LYS A 1 206 ? -9.319 -1.130 30.742 1.00 92.56 206 LYS A N 1
ATOM 1656 C CA . LYS A 1 206 ? -8.281 -2.046 31.222 1.00 92.56 206 LYS A CA 1
ATOM 1657 C C . LYS A 1 206 ? -6.964 -1.301 31.424 1.00 92.56 206 LYS A C 1
ATOM 1659 O O . LYS A 1 206 ? -6.387 -1.395 32.501 1.00 92.56 206 LYS A O 1
ATOM 1664 N N . GLU A 1 207 ? -6.549 -0.516 30.435 1.00 91.50 207 GLU A N 1
ATOM 1665 C CA . GLU A 1 207 ? -5.356 0.328 30.468 1.00 91.50 207 GLU A CA 1
ATOM 1666 C C . GLU A 1 207 ? -5.424 1.318 31.637 1.00 91.50 207 GLU A C 1
ATOM 1668 O O . GLU A 1 207 ? -4.482 1.413 32.419 1.00 91.50 207 GLU A O 1
ATOM 1673 N N . ALA A 1 208 ? -6.566 1.984 31.831 1.00 87.12 208 ALA A N 1
ATOM 1674 C CA . ALA A 1 208 ? -6.785 2.900 32.944 1.00 87.12 208 ALA A CA 1
ATOM 1675 C C . ALA A 1 208 ? -6.682 2.209 34.311 1.00 87.12 208 ALA A C 1
ATOM 1677 O O . ALA A 1 208 ? -6.169 2.821 35.242 1.00 87.12 208 ALA A O 1
ATOM 1678 N N . LYS A 1 209 ? -7.122 0.949 34.440 1.00 83.81 209 LYS A N 1
ATOM 1679 C CA . LYS A 1 209 ? -6.999 0.146 35.672 1.00 83.81 209 LYS A CA 1
ATOM 1680 C C . LYS A 1 209 ? -5.567 -0.335 35.921 1.00 83.81 209 LYS A C 1
ATOM 1682 O O . LYS A 1 209 ? -5.141 -0.388 37.072 1.00 83.81 209 LYS A O 1
ATOM 1687 N N . THR A 1 210 ? -4.832 -0.698 34.869 1.00 82.06 210 THR A N 1
ATOM 1688 C CA . THR A 1 210 ? -3.464 -1.236 34.970 1.00 82.06 210 THR A CA 1
ATOM 1689 C C . THR A 1 210 ? -2.385 -0.157 34.981 1.00 82.06 210 THR A C 1
ATOM 1691 O O . THR A 1 210 ? -1.242 -0.442 35.335 1.00 82.06 210 THR A O 1
ATOM 1694 N N . ARG A 1 211 ? -2.709 1.082 34.590 1.00 83.62 211 ARG A N 1
ATOM 1695 C CA . ARG A 1 211 ? -1.749 2.188 34.552 1.00 83.62 211 ARG A CA 1
ATOM 1696 C C . ARG A 1 211 ? -1.193 2.460 35.948 1.00 83.62 211 ARG A C 1
ATOM 1698 O O . ARG A 1 211 ? -1.929 2.549 36.931 1.00 83.62 211 ARG A O 1
ATOM 1705 N N . ARG A 1 212 ? 0.125 2.641 36.038 1.00 73.88 212 ARG A N 1
ATOM 1706 C CA . ARG A 1 212 ? 0.811 2.995 37.287 1.00 73.88 212 ARG A CA 1
ATOM 1707 C C . ARG A 1 212 ? 0.185 4.279 37.854 1.00 73.88 212 ARG A C 1
ATOM 1709 O O . ARG A 1 212 ? 0.141 5.297 37.172 1.00 73.88 212 ARG A O 1
ATOM 1716 N N . GLY A 1 213 ? -0.360 4.206 39.070 1.00 68.81 213 GLY A N 1
ATOM 1717 C CA . GLY A 1 213 ? -1.111 5.304 39.696 1.00 68.81 213 GLY A CA 1
ATOM 1718 C C . GLY A 1 213 ? -2.642 5.223 39.581 1.00 68.81 213 GLY A C 1
ATOM 1719 O O . GLY A 1 213 ? -3.326 6.012 40.220 1.00 68.81 213 GLY A O 1
ATOM 1720 N N . ALA A 1 214 ? -3.211 4.243 38.873 1.00 64.06 214 ALA A N 1
ATOM 1721 C CA . ALA A 1 214 ? -4.661 4.001 38.855 1.00 64.06 214 ALA A CA 1
ATOM 1722 C C . ALA A 1 214 ? -5.246 3.769 40.262 1.00 64.06 214 ALA A C 1
ATOM 1724 O O . ALA A 1 214 ? -6.333 4.238 40.588 1.00 64.06 214 ALA A O 1
ATOM 1725 N N . PHE A 1 215 ? -4.478 3.109 41.134 1.00 61.38 215 PHE A N 1
ATOM 1726 C CA . PHE A 1 215 ? -4.835 2.893 42.539 1.00 61.38 215 PHE A CA 1
ATOM 1727 C C . PHE A 1 215 ? -4.703 4.145 43.426 1.00 61.38 215 PHE A C 1
ATOM 1729 O O . PHE A 1 215 ? -5.250 4.158 44.524 1.00 61.38 215 PHE A O 1
ATOM 1736 N N . GLN A 1 216 ? -4.021 5.199 42.959 1.00 63.62 216 GLN A N 1
ATOM 1737 C CA . GLN A 1 216 ? -3.856 6.467 43.690 1.00 63.62 216 GLN A CA 1
ATOM 1738 C C . GLN A 1 216 ? -5.126 7.341 43.616 1.00 63.62 216 GLN A C 1
ATOM 1740 O O . GLN A 1 216 ? -5.290 8.265 44.401 1.00 63.62 216 GLN A O 1
ATOM 1745 N N . GLN A 1 217 ? -6.049 7.030 42.696 1.00 57.31 217 GLN A N 1
ATOM 1746 C CA . GLN A 1 217 ? -7.340 7.709 42.513 1.00 57.31 217 GLN A CA 1
ATOM 1747 C C . GLN A 1 217 ? -8.496 7.048 43.289 1.00 57.31 217 GLN A C 1
ATOM 1749 O O . GLN A 1 217 ? -9.662 7.372 43.066 1.00 57.31 217 GLN A O 1
ATOM 1754 N N . LYS A 1 218 ? -8.223 6.148 44.247 1.00 60.94 218 LYS A N 1
ATOM 1755 C CA . LYS A 1 218 ? -9.192 5.923 45.329 1.00 60.94 218 LYS A CA 1
ATOM 1756 C C . LYS A 1 218 ? -9.171 7.187 46.183 1.00 60.94 218 LYS A C 1
ATOM 1758 O O . LYS A 1 218 ? -8.311 7.329 47.044 1.00 60.94 218 LYS A O 1
ATOM 1763 N N . GLY A 1 219 ? -10.067 8.127 45.874 1.00 62.22 219 GLY A N 1
ATOM 1764 C CA . GLY A 1 219 ? -10.203 9.378 46.616 1.00 62.22 219 GLY A CA 1
ATOM 1765 C C . GLY A 1 219 ? -10.226 9.140 48.127 1.00 62.22 219 GLY A C 1
ATOM 1766 O O . GLY A 1 219 ? -10.613 8.059 48.580 1.00 62.22 219 GLY A O 1
ATOM 1767 N N . TYR A 1 220 ? -9.799 10.154 48.887 1.00 63.06 220 TYR A N 1
ATOM 1768 C CA . TYR A 1 220 ? -9.714 10.108 50.347 1.00 63.06 220 TYR A CA 1
ATOM 1769 C C . TYR A 1 220 ? -10.921 9.372 50.953 1.00 63.06 220 TYR A C 1
ATOM 1771 O O . TYR A 1 220 ? -12.064 9.699 50.601 1.00 63.06 220 TYR A O 1
ATOM 1779 N N . PRO A 1 221 ? -10.709 8.377 51.836 1.00 62.78 221 PRO A N 1
ATOM 1780 C CA . PRO A 1 221 ? -11.803 7.622 52.431 1.00 62.78 221 PRO A CA 1
ATOM 1781 C C . PRO A 1 221 ? -12.819 8.594 53.040 1.00 62.78 221 PRO A C 1
ATOM 1783 O O . PRO A 1 221 ? -12.465 9.458 53.844 1.00 62.78 221 PRO A O 1
ATOM 1786 N N . LYS A 1 222 ? -14.091 8.494 52.622 1.00 62.53 222 LYS A N 1
ATOM 1787 C CA . LYS A 1 222 ? -15.166 9.335 53.171 1.00 62.53 222 LYS A CA 1
ATOM 1788 C C . LYS A 1 222 ? -15.169 9.167 54.687 1.00 62.53 222 LYS A C 1
ATOM 1790 O O . LYS A 1 222 ? -15.405 8.055 55.161 1.00 62.53 222 LYS A O 1
ATOM 1795 N N . SER A 1 223 ? -14.945 10.258 55.425 1.00 67.88 223 SER A N 1
ATOM 1796 C CA . SER A 1 223 ? -14.929 10.216 56.889 1.00 67.88 223 SER A CA 1
ATOM 1797 C C . SER A 1 223 ? -16.223 9.590 57.423 1.00 67.88 223 SER A C 1
ATOM 1799 O O . SER A 1 223 ? -17.313 9.839 56.894 1.00 67.88 223 SER A O 1
ATOM 1801 N N . HIS A 1 224 ? -16.111 8.770 58.473 1.00 67.69 224 HIS A N 1
ATOM 1802 C CA . HIS A 1 224 ? -17.237 8.047 59.083 1.00 67.69 224 HIS A CA 1
ATOM 1803 C C . HIS A 1 224 ? -18.436 8.958 59.419 1.00 67.69 224 HIS A C 1
ATOM 1805 O O . HIS A 1 224 ? -19.585 8.524 59.338 1.00 67.69 224 HIS A O 1
ATOM 1811 N N . LYS A 1 225 ? -18.183 10.244 59.704 1.00 66.62 225 LYS A N 1
ATOM 1812 C CA . LYS A 1 225 ? -19.203 11.266 59.985 1.00 66.62 225 LYS A CA 1
ATOM 1813 C C . LYS A 1 225 ? -20.142 11.527 58.796 1.00 66.62 225 LYS A C 1
ATOM 1815 O O . LYS A 1 225 ? -21.352 11.585 58.970 1.00 66.62 225 LYS A O 1
ATOM 1820 N N . ARG A 1 226 ? -19.623 11.568 57.561 1.00 64.75 226 ARG A N 1
ATOM 1821 C CA . ARG A 1 226 ? -20.456 11.752 56.351 1.00 64.75 226 ARG A CA 1
ATOM 1822 C C . ARG A 1 226 ? -21.275 10.499 56.016 1.00 64.75 226 ARG A C 1
ATOM 1824 O O . ARG A 1 226 ? -22.315 10.595 55.367 1.00 64.75 226 ARG A O 1
ATOM 1831 N N . GLN A 1 227 ? -20.821 9.322 56.456 1.00 67.50 227 GLN A N 1
ATOM 1832 C CA . GLN A 1 227 ? -21.542 8.060 56.263 1.00 67.50 227 GLN A CA 1
ATOM 1833 C C . GLN A 1 227 ? -22.725 7.916 57.235 1.00 67.50 227 GLN A C 1
ATOM 1835 O O . GLN A 1 227 ? -23.765 7.383 56.846 1.00 67.50 227 GLN A O 1
ATOM 1840 N N . SER A 1 228 ? -22.596 8.408 58.474 1.00 66.44 228 SER A N 1
ATOM 1841 C CA . SER A 1 228 ? -23.685 8.383 59.462 1.00 66.44 228 SER A CA 1
ATOM 1842 C C . SER A 1 228 ? -24.784 9.407 59.150 1.00 66.44 228 SER A C 1
ATOM 1844 O O . SER A 1 228 ? -25.966 9.087 59.274 1.00 66.44 228 SER A O 1
ATOM 1846 N N . GLU A 1 229 ? -24.426 10.596 58.656 1.00 70.31 229 GLU A N 1
ATOM 1847 C CA . GLU A 1 229 ? -25.383 11.638 58.249 1.00 70.31 229 GLU A CA 1
ATOM 1848 C C . GLU A 1 229 ? -26.231 11.229 57.031 1.00 70.31 229 GLU A C 1
ATOM 1850 O O . GLU A 1 229 ? -27.442 11.450 57.012 1.00 70.31 229 GLU A O 1
ATOM 1855 N N . GLY A 1 230 ? -25.638 10.558 56.037 1.00 68.06 230 GLY A N 1
ATOM 1856 C CA . GLY A 1 230 ? -26.373 10.057 54.867 1.00 68.06 230 GLY A CA 1
ATOM 1857 C C . GLY A 1 230 ? -27.359 8.924 55.186 1.00 68.06 230 GLY A C 1
ATOM 1858 O O . GLY A 1 230 ? -28.391 8.811 54.529 1.00 68.06 230 GLY A O 1
ATOM 1859 N N . LYS A 1 231 ? -27.073 8.107 56.213 1.00 65.50 231 LYS A N 1
ATOM 1860 C CA . LYS A 1 231 ? -27.989 7.060 56.703 1.00 65.50 231 LYS A CA 1
ATOM 1861 C C . LYS A 1 231 ? -29.164 7.634 57.500 1.00 65.50 231 LYS A C 1
ATOM 1863 O O . LYS A 1 231 ? -30.247 7.064 57.449 1.00 65.50 231 LYS A O 1
ATOM 1868 N N . LYS A 1 232 ? -28.975 8.762 58.196 1.00 60.53 232 LYS A N 1
ATOM 1869 C CA . LYS A 1 232 ? -30.054 9.462 58.917 1.00 60.53 232 LYS A CA 1
ATOM 1870 C C . LYS A 1 232 ? -31.026 10.197 57.990 1.00 60.53 232 LYS A C 1
ATOM 1872 O O . LYS A 1 232 ? -32.190 10.291 58.332 1.00 60.53 232 LYS A O 1
ATOM 1877 N N . LYS A 1 233 ? -30.577 10.668 56.820 1.00 58.47 233 LYS A N 1
ATOM 1878 C CA . LYS A 1 233 ? -31.430 11.342 55.816 1.00 58.47 233 LYS A CA 1
ATOM 1879 C C . LYS A 1 233 ? -32.285 10.404 54.946 1.00 58.47 233 LYS A C 1
ATOM 1881 O O . LYS A 1 233 ? -33.058 10.894 54.134 1.00 58.47 233 LYS A O 1
ATOM 1886 N N . LYS A 1 234 ? -32.105 9.081 55.049 1.00 57.22 234 LYS A N 1
ATOM 1887 C CA . LYS A 1 234 ? -32.844 8.065 54.269 1.00 57.22 234 LYS A CA 1
AT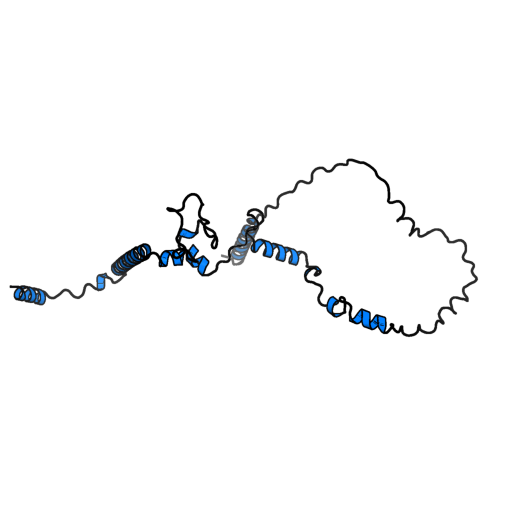OM 1888 C C . LYS A 1 234 ? -33.897 7.296 55.085 1.00 57.22 234 LYS A C 1
ATOM 1890 O O . LYS A 1 234 ? -34.455 6.334 54.568 1.00 57.22 234 LYS A O 1
ATOM 1895 N N . ARG A 1 235 ? -34.117 7.674 56.345 1.00 51.62 235 ARG A N 1
ATOM 1896 C CA . ARG A 1 235 ? -35.234 7.211 57.181 1.00 51.62 235 ARG A CA 1
ATOM 1897 C C . ARG A 1 235 ? -36.229 8.352 57.293 1.00 51.62 235 ARG A C 1
ATOM 1899 O O . ARG A 1 235 ? -37.428 8.035 57.364 1.00 51.62 235 ARG A O 1
#